Protein AF-A0AAD5E1U8-F1 (afdb_monomer)

Structure (mmCIF, N/CA/C/O backbone):
data_AF-A0AAD5E1U8-F1
#
_entry.id   AF-A0AAD5E1U8-F1
#
loop_
_atom_site.group_PDB
_atom_site.id
_atom_site.type_symbol
_atom_site.label_atom_id
_atom_site.label_alt_id
_atom_site.label_comp_id
_atom_site.label_asym_id
_atom_site.label_entity_id
_atom_site.label_seq_id
_atom_site.pdbx_PDB_ins_code
_atom_site.Cartn_x
_atom_site.Cartn_y
_atom_site.Cartn_z
_atom_site.occupancy
_atom_site.B_iso_or_equiv
_atom_site.auth_seq_id
_atom_site.auth_comp_id
_atom_site.auth_asym_id
_atom_site.auth_atom_id
_atom_site.pdbx_PDB_model_num
ATOM 1 N N . MET A 1 1 ? 8.262 4.604 11.698 1.00 60.16 1 MET A N 1
ATOM 2 C CA . MET A 1 1 ? 7.088 5.311 11.142 1.00 60.16 1 MET A CA 1
ATOM 3 C C . MET A 1 1 ? 5.877 4.621 11.722 1.00 60.16 1 MET A C 1
ATOM 5 O O . MET A 1 1 ? 5.842 3.401 11.657 1.00 60.16 1 MET A O 1
ATOM 9 N N . THR A 1 2 ? 4.955 5.357 12.333 1.00 81.69 2 THR A N 1
ATOM 10 C CA . THR A 1 2 ? 3.680 4.786 12.781 1.00 81.69 2 THR A CA 1
ATOM 11 C C . THR A 1 2 ? 2.820 4.482 11.562 1.00 81.69 2 THR A C 1
ATOM 13 O O . THR A 1 2 ? 2.785 5.291 10.636 1.00 81.69 2 THR A O 1
ATOM 16 N N . GLN A 1 3 ? 2.163 3.326 11.540 1.00 89.38 3 GLN A N 1
ATOM 17 C CA . GLN A 1 3 ? 1.270 2.933 10.447 1.00 89.38 3 GLN A CA 1
ATOM 18 C C . GLN A 1 3 ? -0.137 2.735 10.999 1.00 89.38 3 GLN A C 1
ATOM 20 O O . GLN A 1 3 ? -0.328 1.956 11.933 1.00 89.38 3 GLN A O 1
ATOM 25 N N . ASN A 1 4 ? -1.107 3.443 10.429 1.00 91.88 4 ASN A N 1
ATOM 26 C CA . ASN A 1 4 ? -2.513 3.297 10.775 1.00 91.88 4 ASN A CA 1
ATOM 27 C C . ASN A 1 4 ? -3.199 2.377 9.768 1.00 91.88 4 ASN A C 1
ATOM 29 O O . ASN A 1 4 ? -2.993 2.491 8.560 1.00 91.88 4 ASN A O 1
ATOM 33 N N . TYR A 1 5 ? -4.048 1.493 10.273 1.00 93.00 5 TYR A N 1
ATOM 34 C CA . TYR A 1 5 ? -4.871 0.608 9.467 1.00 93.00 5 TYR A CA 1
ATOM 35 C C . TYR A 1 5 ? -6.312 0.722 9.926 1.00 93.00 5 TYR A C 1
ATOM 37 O O . TYR A 1 5 ? -6.609 0.593 11.113 1.00 93.00 5 TYR A O 1
ATOM 45 N N . TYR A 1 6 ? -7.202 0.955 8.970 1.00 92.88 6 TYR A N 1
ATOM 46 C CA . TYR A 1 6 ? -8.628 1.109 9.206 1.00 92.88 6 TYR A CA 1
ATOM 47 C C . TYR A 1 6 ? -9.364 0.070 8.383 1.00 92.88 6 TYR A C 1
ATOM 49 O O . TYR A 1 6 ? -9.158 -0.034 7.173 1.00 92.88 6 TYR A O 1
ATOM 57 N N . TYR A 1 7 ? -10.236 -0.692 9.026 1.00 92.81 7 TYR A N 1
ATOM 58 C CA . TYR A 1 7 ? -11.058 -1.665 8.329 1.00 92.81 7 TYR A CA 1
ATOM 59 C C . TYR A 1 7 ? -12.426 -1.807 8.976 1.00 92.81 7 TYR A C 1
ATOM 61 O O . TYR A 1 7 ? -12.644 -1.536 10.156 1.00 92.81 7 TYR A O 1
ATOM 69 N N . LYS A 1 8 ? -13.375 -2.224 8.145 1.00 93.75 8 LYS A N 1
ATOM 70 C CA . LYS A 1 8 ? -14.761 -2.467 8.519 1.00 93.75 8 LYS A CA 1
ATOM 71 C C . LYS A 1 8 ? -14.965 -3.969 8.682 1.00 93.75 8 LYS A C 1
ATOM 73 O O . LYS A 1 8 ? -14.484 -4.750 7.862 1.00 93.75 8 LYS A O 1
ATOM 78 N N . HIS A 1 9 ? -15.704 -4.365 9.707 1.00 93.50 9 HIS A N 1
ATOM 79 C CA . HIS A 1 9 ? -16.141 -5.739 9.905 1.00 93.50 9 HIS A CA 1
ATOM 80 C C . HIS A 1 9 ? -17.663 -5.788 10.052 1.00 93.50 9 HIS A C 1
ATOM 82 O O . HIS A 1 9 ? -18.277 -4.908 10.662 1.00 93.50 9 HIS A O 1
ATOM 88 N N . GLU A 1 10 ? -18.283 -6.790 9.438 1.00 92.56 10 GLU A N 1
ATOM 89 C CA . GLU A 1 10 ? -19.731 -6.969 9.463 1.00 92.56 10 GLU A CA 1
ATOM 90 C C . GLU A 1 10 ? -20.106 -7.909 10.602 1.00 92.56 10 GLU A C 1
ATOM 92 O O . GLU A 1 10 ? -19.575 -9.010 10.706 1.00 92.56 10 GLU A O 1
ATOM 97 N N . VAL A 1 11 ? -21.022 -7.465 11.459 1.00 90.88 11 VAL A N 1
ATOM 98 C CA . VAL A 1 11 ? -21.525 -8.241 12.595 1.00 90.88 11 VAL A CA 1
ATOM 99 C C . VAL A 1 11 ? -23.038 -8.369 12.500 1.00 90.88 11 VAL A C 1
ATOM 101 O O . VAL A 1 11 ? -23.706 -7.598 11.805 1.00 90.88 11 VAL A O 1
ATOM 104 N N . GLN A 1 12 ? -23.610 -9.332 13.220 1.00 86.81 12 GLN A N 1
ATOM 105 C CA . GLN A 1 12 ? -25.063 -9.451 13.310 1.00 86.81 12 GLN A CA 1
ATOM 106 C C . GLN A 1 12 ? -25.647 -8.163 13.907 1.00 86.81 12 GLN A C 1
ATOM 108 O O . GLN A 1 12 ? -25.408 -7.843 15.068 1.00 86.81 12 GLN A O 1
ATOM 113 N N . GLY A 1 13 ? -26.399 -7.414 13.099 1.00 84.31 13 GLY A N 1
ATOM 114 C CA . GLY A 1 13 ? -27.025 -6.159 13.519 1.00 84.31 13 GLY A CA 1
ATOM 115 C C . GLY A 1 13 ? -26.276 -4.880 13.136 1.00 84.31 13 GLY A C 1
ATOM 116 O O . GLY A 1 13 ? -26.763 -3.805 13.477 1.00 84.31 13 GLY A O 1
ATOM 117 N N . GLY A 1 14 ? -25.156 -4.948 12.403 1.00 91.12 14 GLY A N 1
ATOM 118 C CA . GLY A 1 14 ? -24.532 -3.737 11.870 1.00 91.12 14 GLY A CA 1
ATOM 119 C C . GLY A 1 14 ? -23.081 -3.879 11.427 1.00 91.12 14 GLY A C 1
ATOM 120 O O . GLY A 1 14 ? -22.625 -4.921 10.953 1.00 91.12 14 GLY A O 1
ATOM 121 N N . HIS A 1 15 ? -22.355 -2.775 11.559 1.00 94.00 15 HIS A N 1
ATOM 122 C CA . HIS A 1 15 ? -20.959 -2.672 11.173 1.00 94.00 15 HIS A CA 1
ATOM 123 C C . HIS A 1 15 ? -20.131 -2.163 12.336 1.00 94.00 15 HIS A C 1
ATOM 125 O O . HIS A 1 15 ? -20.556 -1.282 13.080 1.00 94.00 15 HIS A O 1
ATOM 131 N N . VAL A 1 16 ? -18.932 -2.711 12.436 1.00 94.56 16 VAL A N 1
ATOM 132 C CA . VAL A 1 16 ? -17.934 -2.305 13.409 1.00 94.56 16 VAL A CA 1
ATOM 133 C C . VAL A 1 16 ? -16.729 -1.780 12.648 1.00 94.56 16 VAL A C 1
ATOM 135 O O . VAL A 1 16 ? -16.305 -2.358 11.644 1.00 94.56 16 VAL A O 1
ATOM 138 N N . TYR A 1 17 ? -16.193 -0.667 13.123 1.00 94.50 17 TYR A N 1
ATOM 139 C CA . TYR A 1 17 ? -15.004 -0.027 12.587 1.00 94.50 17 TYR A CA 1
ATOM 140 C C . TYR A 1 17 ? -13.839 -0.340 13.510 1.00 94.50 17 TYR A C 1
ATOM 142 O O . TYR A 1 17 ? -13.920 -0.099 14.714 1.00 94.50 17 TYR A O 1
ATOM 150 N N . ILE A 1 18 ? -12.776 -0.898 12.947 1.00 95.00 18 ILE A N 1
ATOM 151 C CA . ILE A 1 18 ? -11.572 -1.270 13.677 1.00 95.00 18 ILE A CA 1
ATOM 152 C C . ILE A 1 18 ? -10.431 -0.408 13.153 1.00 95.00 18 ILE A C 1
ATOM 154 O O . ILE A 1 18 ? -10.209 -0.298 11.945 1.00 95.00 18 ILE A O 1
ATOM 158 N N . HIS A 1 19 ? -9.722 0.211 14.083 1.00 94.69 19 HIS A N 1
ATOM 159 C CA . HIS A 1 19 ? -8.518 0.987 13.851 1.00 94.69 19 HIS A CA 1
ATOM 160 C C . HIS A 1 19 ? -7.367 0.315 14.588 1.00 94.69 19 HIS A C 1
ATOM 162 O O . HIS A 1 19 ? -7.428 0.112 15.798 1.00 94.69 19 HIS A O 1
ATOM 168 N N . CYS A 1 20 ? -6.325 -0.048 13.851 1.00 95.12 20 CYS A N 1
ATOM 169 C CA . CYS A 1 20 ? -5.093 -0.598 14.394 1.00 95.12 20 CYS A CA 1
ATOM 170 C C . CYS A 1 20 ? -3.939 0.351 14.072 1.00 95.12 20 CYS A C 1
ATOM 172 O O . CYS A 1 20 ? -3.626 0.591 12.905 1.00 95.12 20 CYS A O 1
ATOM 174 N N . LYS A 1 21 ? -3.295 0.883 15.108 1.00 94.19 21 LYS A N 1
ATOM 175 C CA . LYS A 1 21 ? -2.140 1.771 14.996 1.00 94.19 21 LYS A CA 1
ATOM 176 C C . LYS A 1 21 ? -0.882 1.032 15.420 1.00 94.19 21 LYS A C 1
ATOM 178 O O . LYS A 1 21 ? -0.695 0.730 16.595 1.00 94.19 21 LYS A O 1
ATOM 183 N N . TRP A 1 22 ? -0.001 0.763 14.468 1.00 93.81 22 TRP A N 1
ATOM 184 C CA . TRP A 1 22 ? 1.289 0.134 14.725 1.00 93.81 22 TRP A CA 1
ATOM 185 C C . TRP A 1 22 ? 2.302 1.164 15.205 1.00 93.81 22 TRP A C 1
ATOM 187 O O . TRP A 1 22 ? 2.536 2.184 14.546 1.00 93.81 22 TRP A O 1
ATOM 197 N N . LEU A 1 23 ? 2.902 0.879 16.358 1.00 94.06 23 LEU A N 1
ATOM 198 C CA . LEU A 1 23 ? 3.905 1.721 17.001 1.00 94.06 23 LEU A CA 1
ATOM 199 C C . LEU A 1 23 ? 5.311 1.141 16.846 1.00 94.06 23 LEU A C 1
ATOM 201 O O . LEU A 1 23 ? 6.250 1.896 16.600 1.00 94.06 23 LEU A O 1
ATOM 205 N N . ASN A 1 24 ? 5.451 -0.180 16.970 1.00 92.81 24 ASN A N 1
ATOM 206 C CA . ASN A 1 24 ? 6.730 -0.886 16.917 1.00 92.81 24 ASN A CA 1
ATOM 207 C C . ASN A 1 24 ? 6.610 -2.196 16.125 1.00 92.81 24 ASN A C 1
ATOM 209 O O . ASN A 1 24 ? 5.525 -2.758 16.008 1.00 92.81 24 ASN A O 1
ATOM 213 N N . ASP A 1 25 ? 7.735 -2.694 15.611 1.00 88.62 25 ASP A N 1
ATOM 214 C CA . ASP A 1 25 ? 7.797 -3.989 14.927 1.00 88.62 25 ASP A CA 1
ATOM 215 C C . ASP A 1 25 ? 7.860 -5.157 15.923 1.00 88.62 25 ASP A C 1
ATOM 217 O O . ASP A 1 25 ? 8.367 -5.035 17.041 1.00 88.62 25 ASP A O 1
ATOM 221 N N . VAL A 1 26 ? 7.403 -6.337 15.493 1.00 86.50 26 VAL A N 1
ATOM 222 C CA . VAL A 1 26 ? 7.474 -7.567 16.295 1.00 86.50 26 VAL A CA 1
ATOM 223 C C . VAL A 1 26 ? 8.910 -8.118 16.287 1.00 86.50 26 VAL A C 1
ATOM 225 O O . VAL A 1 26 ? 9.313 -8.853 15.379 1.00 86.50 26 VAL A O 1
ATOM 228 N N . SER A 1 27 ? 9.699 -7.807 17.318 1.00 87.12 27 SER A N 1
ATOM 229 C CA . SER A 1 27 ? 11.057 -8.347 17.518 1.00 87.12 27 SER A CA 1
ATOM 230 C C . SER A 1 27 ? 11.158 -9.219 18.767 1.00 87.12 27 SER A C 1
ATOM 232 O O . SER A 1 27 ? 10.929 -8.730 19.859 1.00 87.12 27 SER A O 1
ATOM 234 N N . LEU A 1 28 ? 11.568 -10.488 18.654 1.00 82.44 28 LEU A N 1
ATOM 235 C CA . LEU A 1 28 ? 11.660 -11.401 19.811 1.00 82.44 28 LEU A CA 1
ATOM 236 C C . LEU A 1 28 ? 12.626 -10.934 20.917 1.00 82.44 28 LEU A C 1
ATOM 238 O O . LEU A 1 28 ? 12.569 -11.456 22.024 1.00 82.44 28 LEU A O 1
ATOM 242 N N . GLU A 1 29 ? 13.505 -9.985 20.608 1.00 86.19 29 GLU A N 1
ATOM 243 C CA . GLU A 1 29 ? 14.461 -9.388 21.547 1.00 86.19 29 GLU A CA 1
ATOM 244 C C . GLU A 1 29 ? 13.884 -8.177 22.299 1.00 86.19 29 GLU A C 1
ATOM 246 O O . GLU A 1 29 ? 14.545 -7.623 23.171 1.00 86.19 29 GLU A O 1
ATOM 251 N N . ALA A 1 30 ? 12.673 -7.744 21.944 1.00 85.50 30 ALA A N 1
ATOM 252 C CA . ALA A 1 30 ? 11.987 -6.624 22.567 1.00 85.50 30 ALA A CA 1
ATOM 253 C C . ALA A 1 30 ? 11.579 -6.911 24.017 1.00 85.50 30 ALA A C 1
ATOM 255 O O . ALA A 1 30 ? 11.250 -8.043 24.385 1.00 85.50 30 ALA A O 1
ATOM 256 N N . ASP A 1 31 ? 11.495 -5.843 24.810 1.00 91.38 31 ASP A N 1
ATOM 257 C CA . ASP A 1 31 ? 10.955 -5.900 26.164 1.00 91.38 31 ASP A CA 1
ATOM 258 C C . ASP A 1 31 ? 9.491 -6.357 26.144 1.00 91.38 31 ASP A C 1
ATOM 260 O O . ASP A 1 31 ? 8.676 -5.888 25.346 1.00 91.38 31 ASP A O 1
ATOM 264 N N . SER A 1 32 ? 9.114 -7.232 27.080 1.00 92.12 32 SER A N 1
ATOM 265 C CA . SER A 1 32 ? 7.757 -7.792 27.150 1.00 92.12 32 SER A CA 1
ATOM 266 C C . SER A 1 32 ? 6.669 -6.727 27.344 1.00 92.12 32 SER A C 1
ATOM 268 O O . SER A 1 32 ? 5.523 -6.938 26.961 1.00 92.12 32 SER A O 1
ATOM 270 N N . THR A 1 33 ? 7.018 -5.583 27.937 1.00 94.50 33 THR A N 1
ATOM 271 C CA . THR A 1 33 ? 6.113 -4.448 28.174 1.00 94.50 33 THR A CA 1
ATOM 272 C C . THR A 1 33 ? 6.052 -3.468 27.004 1.00 94.50 33 THR A C 1
ATOM 274 O O . THR A 1 33 ? 5.304 -2.495 27.072 1.00 94.50 33 THR A O 1
ATOM 277 N N . GLN A 1 34 ? 6.841 -3.672 25.944 1.00 95.75 34 GLN A N 1
ATOM 278 C CA . GLN A 1 34 ? 6.814 -2.797 24.780 1.00 95.75 34 GLN A CA 1
ATOM 279 C C . GLN A 1 34 ? 5.452 -2.894 24.089 1.00 95.75 34 GLN A C 1
ATOM 281 O O . GLN A 1 34 ? 4.996 -3.984 23.742 1.00 95.75 34 GLN A O 1
ATOM 286 N N . ILE A 1 35 ? 4.809 -1.746 23.874 1.00 95.12 35 ILE A N 1
ATOM 287 C CA . ILE A 1 35 ? 3.551 -1.660 23.128 1.00 95.12 35 ILE A CA 1
ATOM 288 C C . ILE A 1 35 ? 3.874 -1.793 21.643 1.00 95.12 35 ILE A C 1
ATOM 290 O O . ILE A 1 35 ? 4.651 -1.007 21.098 1.00 95.12 35 ILE A O 1
ATOM 294 N N . ILE A 1 36 ? 3.285 -2.784 20.990 1.00 94.75 36 ILE A N 1
ATOM 295 C CA . ILE A 1 36 ? 3.510 -3.065 19.573 1.00 94.75 36 ILE A CA 1
ATOM 296 C C . ILE A 1 36 ? 2.485 -2.321 18.725 1.00 94.75 36 ILE A C 1
ATOM 298 O O . ILE A 1 36 ? 2.852 -1.598 17.794 1.00 94.75 36 ILE A O 1
ATOM 302 N N . CYS A 1 37 ? 1.210 -2.429 19.089 1.00 95.25 37 CYS A N 1
ATOM 303 C CA . CYS A 1 37 ? 0.138 -1.699 18.436 1.00 95.25 37 CYS A CA 1
ATOM 304 C C . CYS A 1 37 ? -0.979 -1.325 19.412 1.00 95.25 37 CYS A C 1
ATOM 306 O O . CYS A 1 37 ? -1.137 -1.915 20.479 1.00 95.25 37 CYS A O 1
ATOM 308 N N . GLU A 1 38 ? -1.756 -0.325 19.027 1.00 95.62 38 GLU A N 1
ATOM 309 C CA . GLU A 1 38 ? -2.975 0.087 19.709 1.00 95.62 38 GLU A CA 1
ATOM 310 C C . GLU A 1 38 ? -4.164 -0.318 18.844 1.00 95.62 38 GLU A C 1
ATOM 312 O O . GLU A 1 38 ? -4.144 -0.116 17.626 1.00 95.62 38 GLU A O 1
ATOM 317 N N . ILE A 1 39 ? -5.189 -0.908 19.455 1.00 95.62 39 ILE A N 1
ATOM 318 C CA . ILE A 1 39 ? -6.396 -1.333 18.748 1.00 95.62 39 ILE A CA 1
ATOM 319 C C . ILE A 1 39 ? -7.581 -0.599 19.351 1.00 95.62 39 ILE A C 1
ATOM 321 O O . ILE A 1 39 ? -7.847 -0.690 20.548 1.00 95.62 39 ILE A O 1
ATOM 325 N N . SER A 1 40 ? -8.303 0.103 18.489 1.00 94.88 40 SER A N 1
ATOM 326 C CA . SER A 1 40 ? -9.545 0.788 18.804 1.00 94.88 40 SER A CA 1
ATOM 327 C C . SER A 1 40 ? -10.663 0.205 17.954 1.00 94.88 40 SER A C 1
ATOM 329 O O . SER A 1 40 ? -10.497 -0.048 16.762 1.00 94.88 40 SER A O 1
ATOM 331 N N . LEU A 1 41 ? -11.819 -0.004 18.561 1.00 95.12 41 LEU A N 1
ATOM 332 C CA . LEU A 1 41 ? -12.996 -0.577 17.930 1.00 95.12 41 LEU A CA 1
ATOM 333 C C . LEU A 1 41 ? -14.194 0.314 18.235 1.00 95.12 41 LEU A C 1
ATOM 335 O O . LEU A 1 41 ? -14.359 0.748 19.372 1.00 95.12 41 LEU A O 1
ATOM 339 N N . SER A 1 42 ? -15.048 0.569 17.247 1.00 93.94 42 SER A N 1
ATOM 340 C CA . SER A 1 42 ? -16.309 1.277 17.461 1.00 93.94 42 SER A CA 1
ATOM 341 C C . SER A 1 42 ? -17.462 0.662 16.687 1.00 93.94 42 SER A C 1
ATOM 343 O O . SER A 1 42 ? -17.344 0.353 15.504 1.00 93.94 42 SER A O 1
ATOM 345 N N . ASP A 1 43 ? -18.608 0.553 17.351 1.00 91.94 43 ASP A N 1
ATOM 346 C CA . ASP A 1 43 ? -19.891 0.170 16.758 1.00 91.94 43 ASP A CA 1
ATOM 347 C C . ASP A 1 43 ? -20.761 1.394 16.412 1.00 91.94 43 ASP A C 1
ATOM 349 O O . ASP A 1 43 ? -21.973 1.266 16.264 1.00 91.94 43 ASP A O 1
ATOM 353 N N . THR A 1 44 ? -20.157 2.589 16.313 1.00 88.44 44 THR A N 1
ATOM 354 C CA . THR A 1 44 ? -20.793 3.924 16.205 1.00 88.44 44 THR A CA 1
ATOM 355 C C . THR A 1 44 ? -21.405 4.481 17.483 1.00 88.44 44 THR A C 1
ATOM 357 O O . THR A 1 44 ? -21.523 5.701 17.604 1.00 88.44 44 THR A O 1
ATOM 360 N N . THR A 1 45 ? -21.733 3.636 18.459 1.00 89.62 45 THR A N 1
ATOM 361 C CA . THR A 1 45 ? -22.379 4.061 19.709 1.00 89.62 45 THR A CA 1
ATOM 362 C C . THR A 1 45 ? -21.409 4.129 20.879 1.00 89.62 45 THR A C 1
ATOM 364 O O . THR A 1 45 ? -21.544 4.992 21.744 1.00 89.62 45 THR A O 1
ATOM 367 N N . ALA A 1 46 ? -20.416 3.246 20.888 1.00 91.69 46 ALA A N 1
ATOM 368 C CA . ALA A 1 46 ? -19.387 3.153 21.903 1.00 91.69 46 ALA A CA 1
ATOM 369 C C . ALA A 1 46 ? -18.019 2.902 21.260 1.00 91.69 46 ALA A C 1
ATOM 371 O O . ALA A 1 46 ? -17.903 2.564 20.076 1.00 91.69 46 ALA A O 1
ATOM 372 N N . PHE A 1 47 ? -16.979 3.069 22.070 1.00 94.00 47 PHE A N 1
ATOM 373 C CA . PHE A 1 47 ? -15.617 2.698 21.721 1.00 94.00 47 PHE A CA 1
ATOM 374 C C . PHE A 1 47 ? -15.069 1.684 22.703 1.00 94.00 47 PHE A C 1
ATOM 376 O O . PHE A 1 47 ? -15.334 1.750 23.905 1.00 94.00 47 PHE A O 1
ATOM 383 N N . TRP A 1 48 ? -14.239 0.798 22.180 1.00 95.50 48 TRP A N 1
ATOM 384 C CA . TRP A 1 48 ? -13.389 -0.089 22.942 1.00 95.50 48 TRP A CA 1
ATOM 385 C C . TRP A 1 48 ? -11.950 0.132 22.516 1.00 95.50 48 TRP A C 1
ATOM 387 O O . TRP A 1 48 ? -11.680 0.359 21.338 1.00 95.50 48 TRP A O 1
ATOM 397 N N . HIS A 1 49 ? -11.032 0.081 23.469 1.00 95.19 49 HIS A N 1
AT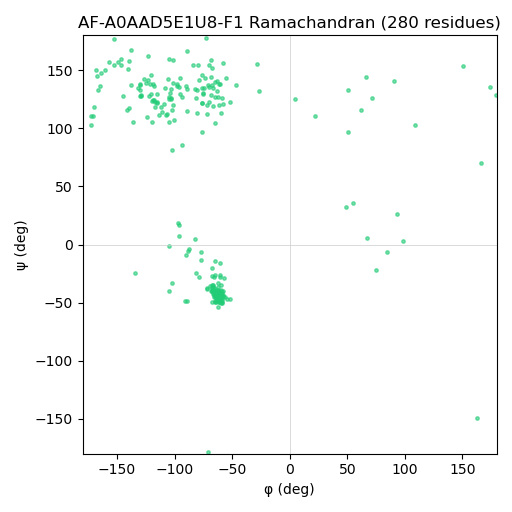OM 398 C CA . HIS A 1 49 ? -9.623 0.326 23.213 1.00 95.19 49 HIS A CA 1
ATOM 399 C C . HIS A 1 49 ? -8.752 -0.639 24.008 1.00 95.19 49 HIS A C 1
ATOM 401 O O . HIS A 1 49 ? -9.134 -1.105 25.083 1.00 95.19 49 HIS A O 1
ATOM 407 N N . THR A 1 50 ? -7.582 -0.945 23.463 1.00 96.12 50 THR A N 1
ATOM 408 C CA . THR A 1 50 ? -6.543 -1.710 24.143 1.00 96.12 50 THR A CA 1
ATOM 409 C C . THR A 1 50 ? -5.177 -1.425 23.534 1.00 96.12 50 THR A C 1
ATOM 411 O O . THR A 1 50 ? -5.056 -1.039 22.366 1.00 96.12 50 THR A O 1
ATOM 414 N N . GLN A 1 51 ? -4.140 -1.666 24.326 1.00 96.62 51 GLN A N 1
ATOM 415 C CA . GLN A 1 51 ? -2.756 -1.638 23.882 1.00 96.62 51 GLN A CA 1
ATOM 416 C C . GLN A 1 51 ? -2.235 -3.069 23.868 1.00 96.62 51 GLN A C 1
ATOM 418 O O . GLN A 1 51 ? -2.238 -3.748 24.891 1.00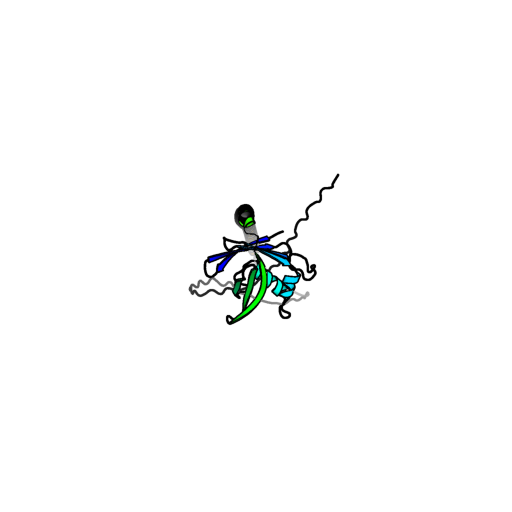 96.62 51 GLN A O 1
ATOM 423 N N . VAL A 1 52 ? -1.789 -3.526 22.702 1.00 94.94 52 VAL A N 1
ATOM 424 C CA . VAL A 1 52 ? -1.231 -4.865 22.532 1.00 94.94 52 VAL A CA 1
ATOM 425 C C . VAL A 1 52 ? 0.262 -4.796 22.802 1.00 94.94 52 VAL A C 1
ATOM 427 O O . VAL A 1 52 ? 1.021 -4.148 22.072 1.00 94.94 52 VAL A O 1
ATOM 430 N N . THR A 1 53 ? 0.690 -5.466 23.866 1.00 95.56 53 THR A N 1
ATOM 431 C CA . THR A 1 53 ? 2.099 -5.530 24.249 1.00 95.56 53 THR A CA 1
ATOM 432 C C . THR A 1 53 ? 2.809 -6.698 23.581 1.00 95.56 53 THR A C 1
ATOM 434 O O . THR A 1 53 ? 2.191 -7.629 23.056 1.00 95.56 53 THR A O 1
ATOM 437 N N . MET A 1 54 ? 4.138 -6.690 23.639 1.00 93.75 54 MET A N 1
ATOM 438 C CA . MET A 1 54 ? 4.923 -7.816 23.161 1.00 93.75 54 MET A CA 1
ATOM 439 C C . MET A 1 54 ? 4.635 -9.100 23.949 1.00 93.75 54 MET A C 1
ATOM 441 O O . MET A 1 54 ? 4.633 -10.185 23.373 1.00 93.75 54 MET A O 1
ATOM 445 N N . ALA A 1 55 ? 4.329 -8.997 25.247 1.00 93.06 55 ALA A N 1
ATOM 446 C CA . ALA A 1 55 ? 3.881 -10.135 26.043 1.00 93.06 55 ALA A CA 1
ATOM 447 C C . ALA A 1 55 ? 2.590 -10.755 25.487 1.00 93.06 55 ALA A C 1
ATOM 449 O O . ALA A 1 55 ? 2.489 -11.980 25.423 1.00 93.06 55 ALA A O 1
ATOM 450 N N . ASP A 1 56 ? 1.630 -9.931 25.060 1.00 92.06 56 ASP A N 1
ATOM 451 C CA . ASP A 1 56 ? 0.375 -10.410 24.470 1.00 92.06 56 ASP A CA 1
ATOM 452 C C . ASP A 1 56 ? 0.630 -11.112 23.144 1.00 92.06 56 ASP A C 1
ATOM 454 O O . ASP A 1 56 ? 0.169 -12.232 22.939 1.00 92.06 56 ASP A O 1
ATOM 458 N N . ILE A 1 57 ? 1.467 -10.514 22.293 1.00 90.31 57 ILE A N 1
ATOM 459 C CA . ILE A 1 57 ? 1.877 -11.136 21.037 1.00 90.31 57 ILE A CA 1
ATOM 460 C C . ILE A 1 57 ? 2.555 -12.479 21.303 1.00 90.31 57 ILE A C 1
ATOM 462 O O . ILE A 1 57 ? 2.134 -13.483 20.746 1.00 90.31 57 ILE A O 1
ATOM 466 N N . LEU A 1 58 ? 3.532 -12.559 22.207 1.00 89.69 58 LEU A N 1
ATOM 467 C CA . LEU A 1 58 ? 4.224 -13.814 22.520 1.00 89.69 58 LEU A CA 1
ATOM 468 C C . LEU A 1 58 ? 3.298 -14.913 23.067 1.00 89.69 58 LEU A C 1
ATOM 470 O O . LEU A 1 58 ? 3.580 -16.089 22.833 1.00 89.69 58 LEU A O 1
ATOM 474 N N . ARG A 1 59 ? 2.185 -14.572 23.733 1.00 88.50 59 ARG A N 1
ATOM 475 C CA . ARG A 1 59 ? 1.172 -15.558 24.167 1.00 88.50 59 ARG A CA 1
ATOM 476 C C . ARG A 1 59 ? 0.469 -16.234 22.992 1.00 88.50 59 ARG A C 1
ATOM 478 O O . ARG A 1 59 ? 0.070 -17.386 23.114 1.00 88.50 59 ARG A O 1
ATOM 485 N N . PHE A 1 60 ? 0.368 -15.557 21.852 1.00 85.06 60 PHE A N 1
ATOM 486 C CA . PHE A 1 60 ? -0.210 -16.100 20.618 1.00 85.06 60 PHE A CA 1
ATOM 487 C C . PHE A 1 60 ? 0.733 -17.051 19.878 1.00 85.06 60 PHE A C 1
ATOM 489 O O . PHE A 1 60 ? 0.376 -17.632 18.851 1.00 85.06 60 PHE A O 1
ATOM 496 N N . ARG A 1 61 ? 1.980 -17.185 20.336 1.00 83.94 61 ARG A N 1
ATOM 497 C CA . ARG A 1 61 ? 2.978 -17.983 19.637 1.00 83.94 61 ARG A CA 1
ATOM 498 C C . ARG A 1 61 ? 2.683 -19.473 19.778 1.00 83.94 61 ARG A C 1
ATOM 500 O O . ARG A 1 61 ? 2.879 -20.067 20.835 1.00 83.94 61 ARG A O 1
ATOM 507 N N . SER A 1 62 ? 2.326 -20.099 18.662 1.00 78.50 62 SER A N 1
ATOM 508 C CA . SER A 1 62 ? 2.353 -21.555 18.541 1.00 78.50 62 SER A CA 1
ATOM 509 C C . SER A 1 62 ? 3.796 -22.050 18.406 1.00 78.50 62 SER A C 1
ATOM 511 O O . SER A 1 62 ? 4.578 -21.516 17.619 1.00 78.50 62 SER A O 1
ATOM 513 N N . LEU A 1 63 ? 4.153 -23.100 19.154 1.00 73.44 63 LEU A N 1
ATOM 514 C CA . LEU A 1 63 ? 5.496 -23.700 19.146 1.00 73.44 63 LEU A CA 1
ATOM 515 C C . LEU A 1 63 ? 5.874 -24.345 17.802 1.00 73.44 63 LEU A C 1
ATOM 517 O O . LEU A 1 63 ? 7.037 -24.682 17.599 1.00 73.44 63 LEU A O 1
ATOM 521 N N . HIS A 1 64 ? 4.909 -24.562 16.906 1.00 82.75 64 HIS A N 1
ATOM 522 C CA . HIS A 1 64 ? 5.104 -25.312 15.658 1.00 82.75 64 HIS A CA 1
ATOM 523 C C . HIS A 1 64 ? 5.165 -24.427 14.409 1.00 82.75 64 HIS A C 1
ATOM 525 O O . HIS A 1 64 ? 5.353 -24.943 13.310 1.00 82.75 64 HIS A O 1
ATOM 531 N N . ILE A 1 65 ? 5.012 -23.108 14.562 1.00 84.06 65 ILE A N 1
ATOM 532 C CA . ILE A 1 65 ? 5.074 -22.154 13.454 1.00 84.06 65 ILE A CA 1
ATOM 533 C C . ILE A 1 65 ? 6.433 -21.457 13.491 1.00 84.06 65 ILE A C 1
ATOM 535 O O . ILE A 1 65 ? 6.897 -21.024 14.549 1.00 84.06 65 ILE A O 1
ATOM 539 N N . ASP A 1 66 ? 7.065 -21.358 12.323 1.00 89.62 66 ASP A N 1
ATOM 540 C CA . ASP A 1 66 ? 8.281 -20.571 12.156 1.00 89.62 66 ASP A CA 1
ATOM 541 C C . ASP A 1 66 ? 8.067 -19.116 12.608 1.00 89.62 66 ASP A C 1
ATOM 543 O O . ASP A 1 66 ? 6.993 -18.540 12.426 1.00 89.62 66 ASP A O 1
ATOM 547 N N . VAL A 1 67 ? 9.095 -18.520 13.211 1.00 87.81 67 VAL A N 1
ATOM 548 C CA . VAL A 1 67 ? 8.995 -17.194 13.832 1.00 87.81 67 VAL A CA 1
ATOM 549 C C . VAL A 1 67 ? 8.625 -16.132 12.805 1.00 87.81 67 VAL A C 1
ATOM 551 O O . VAL A 1 67 ? 7.752 -15.308 13.075 1.00 87.81 67 VAL A O 1
ATOM 554 N N . ASP A 1 68 ? 9.264 -16.141 11.637 1.00 90.00 68 ASP A N 1
ATOM 555 C CA . ASP A 1 68 ? 9.038 -15.110 10.628 1.00 90.00 68 ASP A CA 1
ATOM 556 C C . ASP A 1 68 ? 7.662 -15.274 9.985 1.00 90.00 68 ASP A C 1
ATOM 558 O O . ASP A 1 68 ? 6.942 -14.292 9.782 1.00 90.00 68 ASP A O 1
ATOM 562 N N . LEU A 1 69 ? 7.247 -16.522 9.749 1.00 90.25 69 LEU A N 1
ATOM 563 C CA . LEU A 1 69 ? 5.900 -16.834 9.280 1.00 90.25 69 LEU A CA 1
ATOM 564 C C . LEU A 1 69 ? 4.827 -16.358 10.266 1.00 90.25 69 LEU A C 1
ATOM 566 O O . LEU A 1 69 ? 3.842 -15.741 9.866 1.00 90.25 69 LEU A O 1
ATOM 570 N N . TRP A 1 70 ? 5.025 -16.625 11.553 1.00 89.56 70 TRP A N 1
ATOM 571 C CA . TRP A 1 70 ? 4.105 -16.229 12.609 1.00 89.56 70 TRP A CA 1
ATOM 572 C C . TRP A 1 70 ? 4.012 -14.705 12.761 1.00 89.56 70 TRP A C 1
ATOM 574 O O . TRP A 1 70 ? 2.909 -14.174 12.876 1.00 89.56 70 TRP A O 1
ATOM 584 N N . LYS A 1 71 ? 5.140 -13.985 12.682 1.00 90.00 71 LYS A N 1
ATOM 585 C CA . LYS A 1 71 ? 5.149 -12.512 12.689 1.00 90.00 71 LYS A CA 1
ATOM 586 C C . LYS A 1 71 ? 4.323 -11.946 11.539 1.00 90.00 71 LYS A C 1
ATOM 588 O O . LYS A 1 71 ? 3.478 -11.083 11.760 1.00 90.00 71 LYS A O 1
ATOM 593 N N . GLN A 1 72 ? 4.539 -12.461 10.327 1.00 91.75 72 GLN A N 1
ATOM 594 C CA . GLN A 1 72 ? 3.780 -12.053 9.144 1.00 91.75 72 GLN A CA 1
ATOM 595 C C . GLN A 1 72 ? 2.285 -12.368 9.290 1.00 91.75 72 GLN A C 1
ATOM 597 O O . GLN A 1 72 ? 1.453 -11.549 8.908 1.00 91.75 72 GLN A O 1
ATOM 602 N N . LEU A 1 73 ? 1.946 -13.526 9.867 1.00 91.62 73 LEU A N 1
ATOM 603 C CA . LEU A 1 73 ? 0.565 -13.940 10.108 1.00 91.62 73 LEU A CA 1
ATOM 604 C C . LEU A 1 73 ? -0.142 -13.014 11.107 1.00 91.62 73 LEU A C 1
ATOM 606 O O . LEU A 1 73 ? -1.240 -12.541 10.820 1.00 91.62 73 LEU A O 1
ATOM 610 N N . ILE A 1 74 ? 0.488 -12.716 12.249 1.00 91.19 74 ILE A N 1
ATOM 611 C CA . ILE A 1 74 ? -0.054 -11.771 13.238 1.00 91.19 74 ILE A CA 1
ATOM 612 C C . ILE A 1 74 ? -0.209 -10.388 12.619 1.00 91.19 74 ILE A C 1
ATOM 614 O O . ILE A 1 74 ? -1.253 -9.758 12.782 1.00 91.19 74 ILE A O 1
ATOM 618 N N . GLN A 1 75 ? 0.801 -9.922 11.886 1.00 91.88 75 GLN A N 1
ATOM 619 C CA . GLN A 1 75 ? 0.738 -8.624 11.234 1.00 91.88 75 GLN A CA 1
ATOM 620 C C . GLN A 1 75 ? -0.436 -8.558 10.251 1.00 91.88 75 GLN A C 1
ATOM 622 O O . GLN A 1 75 ? -1.241 -7.636 10.336 1.00 91.88 75 GLN A O 1
ATOM 627 N N . ALA A 1 76 ? -0.589 -9.561 9.381 1.00 92.75 76 ALA A N 1
ATOM 628 C CA . ALA A 1 76 ? -1.702 -9.642 8.438 1.00 92.75 76 ALA A CA 1
ATOM 629 C C . ALA A 1 76 ? -3.069 -9.668 9.145 1.00 92.75 76 ALA A C 1
ATOM 631 O O . ALA A 1 76 ? -3.993 -8.965 8.729 1.00 92.75 76 ALA A O 1
ATOM 632 N N . ALA A 1 77 ? -3.188 -10.435 10.231 1.00 91.75 77 ALA A N 1
ATOM 633 C CA . ALA A 1 77 ? -4.411 -10.536 11.016 1.00 91.75 77 ALA A CA 1
ATOM 634 C C . ALA A 1 77 ? -4.810 -9.182 11.633 1.00 91.75 77 ALA A C 1
ATOM 636 O O . ALA A 1 77 ? -5.921 -8.698 11.399 1.00 91.75 77 ALA A O 1
ATOM 637 N N . LEU A 1 78 ? -3.889 -8.538 12.358 1.00 90.62 78 LEU A N 1
ATOM 638 C CA . LEU A 1 78 ? -4.130 -7.276 13.069 1.00 90.62 78 LEU A CA 1
ATOM 639 C C . LEU A 1 78 ? -4.382 -6.091 12.123 1.00 90.62 78 LEU A C 1
ATOM 641 O O . LEU A 1 78 ? -5.215 -5.235 12.423 1.00 90.62 78 LEU A O 1
ATOM 645 N N . VAL A 1 79 ? -3.709 -6.067 10.967 1.00 91.12 79 VAL A N 1
ATOM 646 C CA . VAL A 1 79 ? -3.898 -5.062 9.904 1.00 91.12 79 VAL A CA 1
ATOM 647 C C . VAL A 1 79 ? -5.272 -5.165 9.234 1.00 91.12 79 VAL A C 1
ATOM 649 O O . VAL A 1 79 ? -5.751 -4.192 8.655 1.00 91.12 79 VAL A O 1
ATOM 652 N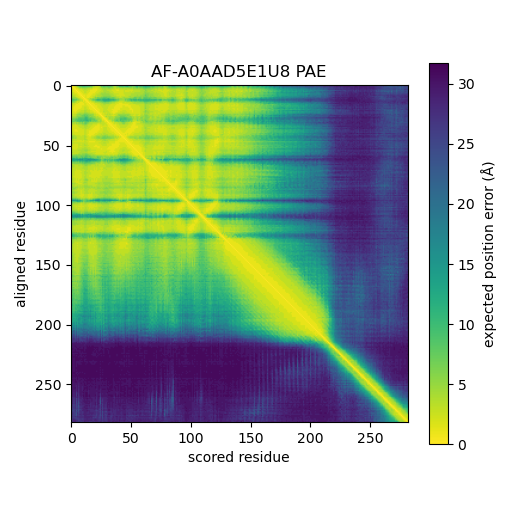 N . GLY A 1 80 ? -5.941 -6.313 9.345 1.00 90.81 80 GLY A N 1
ATOM 653 C CA . GLY A 1 80 ? -7.265 -6.502 8.767 1.00 90.81 80 GLY A CA 1
ATOM 654 C C . GLY A 1 80 ? -7.252 -7.107 7.362 1.00 90.81 80 GLY A C 1
ATOM 655 O O . GLY A 1 80 ? -8.233 -6.953 6.628 1.00 90.81 80 GLY A O 1
ATOM 656 N N . ASN A 1 81 ? -6.220 -7.875 7.001 1.00 93.12 81 ASN A N 1
ATOM 657 C CA . ASN A 1 81 ? -6.244 -8.667 5.769 1.00 93.12 81 ASN A CA 1
ATOM 658 C C . ASN A 1 81 ? -7.288 -9.785 5.865 1.00 93.12 81 ASN A C 1
ATOM 660 O O . ASN A 1 81 ? -7.406 -10.443 6.899 1.00 93.12 81 ASN A O 1
ATOM 664 N N . SER A 1 82 ? -8.052 -9.993 4.792 1.00 91.88 82 SER A N 1
ATOM 665 C CA . SER A 1 82 ? -9.043 -11.076 4.687 1.00 91.88 82 SER A CA 1
ATOM 666 C C . SER A 1 82 ? -8.421 -12.441 4.401 1.00 91.88 82 SER A C 1
ATOM 668 O O . SER A 1 82 ? -9.097 -13.457 4.506 1.00 91.88 82 SER A O 1
ATOM 670 N N . GLU A 1 83 ? -7.147 -12.471 4.014 1.00 92.56 83 GLU A N 1
ATOM 671 C CA . GLU A 1 83 ? -6.418 -13.687 3.678 1.00 92.56 83 GLU A CA 1
ATOM 672 C C . GLU A 1 83 ? -4.927 -13.555 4.002 1.00 92.56 83 GLU A C 1
ATOM 674 O O . GLU A 1 83 ? -4.368 -12.454 4.052 1.00 92.56 83 GLU A O 1
ATOM 679 N N . PHE A 1 84 ? -4.272 -14.695 4.195 1.00 91.75 84 PHE A N 1
ATOM 680 C CA . PHE A 1 84 ? -2.826 -14.799 4.311 1.00 91.75 84 PHE A CA 1
ATOM 681 C C . PHE A 1 84 ? -2.338 -16.041 3.572 1.00 91.75 84 PHE A C 1
ATOM 683 O O . PHE A 1 84 ? -2.692 -17.163 3.919 1.00 91.75 84 PHE A O 1
ATOM 690 N N . ARG A 1 85 ? -1.511 -15.836 2.538 1.00 90.44 85 ARG A N 1
ATOM 691 C CA . ARG A 1 85 ? -0.993 -16.906 1.660 1.00 90.44 85 ARG A CA 1
ATOM 692 C C . ARG A 1 85 ? -2.094 -17.776 1.028 1.00 90.44 85 ARG A C 1
ATOM 694 O O . AR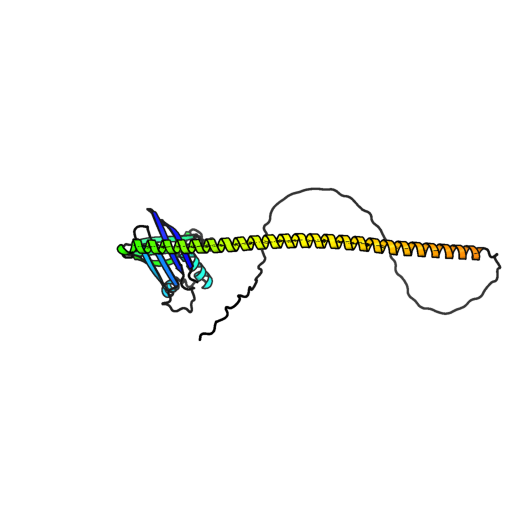G A 1 85 ? -1.894 -18.968 0.833 1.00 90.44 85 ARG A O 1
ATOM 701 N N . GLY A 1 86 ? -3.228 -17.163 0.689 1.00 88.56 86 GLY A N 1
ATOM 702 C CA . GLY A 1 86 ? -4.381 -17.835 0.079 1.00 88.56 86 GLY A CA 1
ATOM 703 C C . GLY A 1 86 ? -5.331 -18.505 1.075 1.00 88.56 86 GLY A C 1
ATOM 704 O O . GLY A 1 86 ? -6.401 -18.945 0.667 1.00 88.56 86 GLY A O 1
ATOM 705 N N . GLU A 1 87 ? -4.984 -18.544 2.365 1.00 89.00 87 GLU A N 1
ATOM 706 C CA . GLU A 1 87 ? -5.877 -19.038 3.414 1.00 89.00 87 GLU A CA 1
ATOM 707 C C . GLU A 1 87 ? -6.729 -17.892 3.976 1.00 89.00 87 GLU A C 1
ATOM 709 O O . GLU A 1 87 ? -6.198 -16.802 4.229 1.00 89.00 87 GLU A O 1
ATOM 714 N N . PRO A 1 88 ? -8.036 -18.102 4.199 1.00 91.25 88 PRO A N 1
ATOM 715 C CA . PRO A 1 88 ? -8.920 -17.065 4.710 1.00 91.25 88 PRO A CA 1
ATOM 716 C C . PRO A 1 88 ? -8.602 -16.739 6.174 1.00 91.25 88 PRO A C 1
ATOM 718 O O . PRO A 1 88 ? -8.452 -17.625 7.018 1.00 91.25 88 PRO A O 1
ATOM 721 N N . LEU A 1 89 ? -8.559 -15.441 6.471 1.00 92.31 89 LEU A N 1
ATOM 722 C CA . LEU A 1 89 ? -8.454 -14.889 7.815 1.00 92.31 89 LEU A CA 1
ATOM 723 C C . LEU A 1 89 ? -9.800 -14.299 8.223 1.00 92.31 89 LEU A C 1
ATOM 725 O O . LEU A 1 89 ? -10.243 -13.282 7.686 1.00 92.31 89 LEU A O 1
ATOM 729 N N . ASP A 1 90 ? -10.429 -14.935 9.200 1.00 91.62 90 ASP A N 1
ATOM 730 C CA . ASP A 1 90 ? -11.691 -14.508 9.781 1.00 91.62 90 ASP A CA 1
ATOM 731 C C . ASP A 1 90 ? -11.470 -13.799 11.123 1.00 91.62 90 ASP A C 1
ATOM 733 O O . ASP A 1 90 ? -10.433 -13.942 11.783 1.00 91.62 90 ASP A O 1
ATOM 737 N N . ARG A 1 91 ? -12.457 -13.003 11.528 1.00 92.12 91 ARG A N 1
ATOM 738 C CA . ARG A 1 91 ? -12.450 -12.245 12.779 1.00 92.12 91 ARG A CA 1
ATOM 739 C C . ARG A 1 91 ? -13.752 -12.501 13.497 1.00 92.12 91 ARG A C 1
ATOM 741 O O . ARG A 1 91 ? -14.817 -12.409 12.900 1.00 92.12 91 ARG A O 1
ATOM 748 N N . ARG A 1 92 ? -13.671 -12.796 14.786 1.00 93.50 92 ARG A N 1
ATOM 749 C CA . ARG A 1 92 ? -14.850 -12.980 15.627 1.00 93.50 92 ARG A CA 1
ATOM 750 C C . ARG A 1 92 ? -14.829 -11.934 16.716 1.00 93.50 92 ARG A C 1
ATOM 752 O O . ARG A 1 92 ? -13.846 -11.817 17.448 1.00 93.50 92 ARG A O 1
ATOM 759 N N . LEU A 1 93 ? -15.918 -11.183 16.784 1.00 93.69 93 LEU A N 1
ATOM 760 C CA . LEU A 1 93 ? -16.162 -10.192 17.817 1.00 93.69 93 LEU A CA 1
ATOM 761 C C . LEU A 1 93 ? -17.189 -10.744 18.794 1.00 93.69 93 LEU A C 1
ATOM 763 O O . LEU A 1 93 ? -18.291 -11.113 18.388 1.00 93.69 93 LEU A O 1
ATOM 767 N N . ASP A 1 94 ? -16.826 -10.761 20.069 1.00 93.88 94 ASP A N 1
ATOM 768 C CA . ASP A 1 94 ? -17.741 -11.054 21.164 1.00 93.88 94 ASP A CA 1
ATOM 769 C C . ASP A 1 94 ? -17.888 -9.817 22.058 1.00 93.88 94 ASP A C 1
ATOM 771 O O . ASP A 1 94 ? -16.911 -9.278 22.583 1.00 93.88 94 ASP A O 1
ATOM 775 N N . PHE A 1 95 ? -19.120 -9.336 22.207 1.00 90.62 95 PHE A N 1
ATOM 776 C CA . PHE A 1 95 ? -19.445 -8.129 22.962 1.00 90.62 95 PHE A CA 1
ATOM 777 C C . PHE A 1 95 ? -20.012 -8.500 24.336 1.00 90.62 95 PHE A C 1
ATOM 779 O O . PHE A 1 95 ? -21.222 -8.454 24.566 1.00 90.62 95 PHE A O 1
ATOM 786 N N . SER A 1 96 ? -19.127 -8.812 25.280 1.00 86.94 96 SER A N 1
ATOM 787 C CA . SER A 1 96 ? -19.484 -9.068 26.678 1.00 86.94 96 SER A CA 1
ATOM 788 C C . SER A 1 96 ? -19.355 -7.792 27.515 1.00 86.94 96 SER A C 1
ATOM 790 O O . SER A 1 96 ? -18.313 -7.535 28.108 1.00 86.94 96 SER A O 1
ATOM 792 N N . LYS A 1 97 ? -20.396 -6.944 27.565 1.00 77.38 97 LYS A N 1
ATOM 793 C CA . LYS A 1 97 ? -20.349 -5.651 28.291 1.00 77.38 97 LYS A CA 1
ATOM 794 C C . LYS A 1 97 ? -19.859 -5.848 29.743 1.00 77.38 97 LYS A C 1
ATOM 796 O O . LYS A 1 97 ? -20.521 -6.574 30.484 1.00 77.38 97 LYS A O 1
ATOM 801 N N . PRO A 1 98 ? -18.771 -5.174 30.185 1.00 86.38 98 PRO A N 1
ATOM 802 C CA . PRO A 1 98 ? -18.140 -3.968 29.616 1.00 86.38 98 PRO A CA 1
ATOM 803 C C . PRO A 1 98 ? -16.939 -4.198 28.673 1.00 86.38 98 PRO A C 1
ATOM 805 O O . PRO A 1 98 ? -16.288 -3.235 28.280 1.00 86.38 98 PRO A O 1
ATOM 808 N N . GLN A 1 99 ? -16.628 -5.433 28.311 1.00 92.88 99 GLN A N 1
ATOM 809 C CA . GLN A 1 99 ? -15.500 -5.807 27.461 1.00 92.88 99 GLN A CA 1
ATOM 810 C C . GLN A 1 99 ? -15.953 -6.171 26.039 1.00 92.88 99 GLN A C 1
ATOM 812 O O . GLN A 1 99 ? -17.122 -6.459 25.773 1.00 92.88 99 GLN A O 1
ATOM 817 N N . CYS A 1 100 ? -15.018 -6.122 25.100 1.00 93.81 100 CYS A N 1
ATOM 818 C CA . CYS A 1 100 ? -15.183 -6.691 23.769 1.00 93.81 100 CYS A CA 1
ATOM 819 C C . CYS A 1 100 ? -13.962 -7.551 23.476 1.00 93.81 100 CYS A C 1
ATOM 821 O O . CYS A 1 100 ? -12.842 -7.076 23.620 1.00 93.81 100 CYS A O 1
ATOM 823 N N . THR A 1 101 ? -14.157 -8.798 23.075 1.00 94.88 101 THR A N 1
ATOM 824 C CA . THR A 1 101 ? -13.059 -9.674 22.676 1.00 94.88 101 THR A CA 1
ATOM 825 C C . THR A 1 101 ? -13.034 -9.774 21.162 1.00 94.88 101 THR A C 1
ATOM 827 O O . THR A 1 101 ? -14.039 -10.116 20.538 1.00 94.88 101 THR A O 1
ATOM 830 N N . ILE A 1 102 ? -11.876 -9.488 20.574 1.00 94.69 102 ILE A N 1
ATOM 831 C CA . ILE A 1 102 ? -11.587 -9.752 19.168 1.00 94.69 102 ILE A CA 1
ATOM 832 C C . ILE A 1 102 ? -10.672 -10.968 19.080 1.00 94.69 102 ILE A C 1
ATOM 834 O O . ILE A 1 102 ? -9.618 -11.019 19.711 1.00 94.69 102 ILE A O 1
ATOM 838 N N . SER A 1 103 ? -11.077 -11.955 18.290 1.00 93.75 103 SER A N 1
ATOM 839 C CA . SER A 1 103 ? -10.242 -13.108 17.963 1.00 93.75 103 SER A CA 1
ATOM 840 C C . SER A 1 103 ? -10.049 -13.209 16.459 1.00 93.75 103 SER A C 1
ATOM 842 O O . SER A 1 103 ? -10.977 -12.993 15.679 1.00 93.75 103 SER A O 1
ATOM 844 N N . TRP A 1 104 ? -8.825 -13.526 16.055 1.00 93.25 104 TRP A N 1
ATOM 845 C CA . TRP A 1 104 ? -8.467 -13.775 14.665 1.00 93.25 104 TRP A CA 1
ATOM 846 C C . TRP A 1 104 ? -8.310 -15.269 14.461 1.00 93.25 104 TRP A C 1
ATOM 848 O O . TRP A 1 104 ? -7.614 -15.934 15.230 1.00 93.25 104 TRP A O 1
ATOM 858 N N . VAL A 1 105 ? -8.954 -15.792 13.426 1.00 92.19 105 VAL A N 1
ATOM 859 C CA . VAL A 1 105 ? -9.031 -17.223 13.150 1.00 92.19 105 VAL A CA 1
ATOM 860 C C . VAL A 1 105 ? -8.621 -17.460 11.702 1.00 92.19 105 VAL A C 1
ATOM 862 O O . VAL A 1 105 ? -9.162 -16.835 10.798 1.00 92.19 105 VAL A O 1
ATOM 865 N N . SER A 1 106 ? -7.671 -18.361 11.471 1.00 90.00 106 SER A N 1
ATOM 866 C CA . SER A 1 106 ? -7.391 -18.895 10.134 1.00 90.00 106 SER A CA 1
ATOM 867 C C . SER A 1 106 ? -8.148 -20.201 9.956 1.00 90.00 106 SER A C 1
ATOM 869 O O . SER A 1 106 ? -8.236 -20.980 10.904 1.00 90.00 106 SER A O 1
ATOM 871 N N . ARG A 1 107 ? -8.669 -20.476 8.760 1.00 85.00 107 ARG A N 1
ATOM 872 C CA . ARG A 1 107 ? -9.290 -21.772 8.465 1.00 85.00 107 ARG A CA 1
ATOM 873 C C . ARG A 1 107 ? -8.363 -22.619 7.606 1.00 85.00 107 ARG A C 1
ATOM 875 O O . ARG A 1 107 ? -8.272 -22.393 6.409 1.00 85.00 107 ARG A O 1
ATOM 882 N N . LEU A 1 108 ? -7.735 -23.622 8.211 1.00 80.44 108 LEU A N 1
ATOM 883 C CA . LEU A 1 108 ? -6.888 -24.585 7.511 1.00 80.44 108 LEU A CA 1
ATOM 884 C C . LEU A 1 108 ? -7.749 -25.579 6.726 1.00 80.44 108 LEU A C 1
ATOM 886 O O . LEU A 1 108 ? -8.691 -26.164 7.275 1.00 80.44 108 LEU A O 1
ATOM 890 N N . GLU A 1 109 ? -7.418 -25.762 5.444 1.00 78.38 109 GLU A N 1
ATOM 891 C CA . GLU A 1 109 ? -8.049 -26.740 4.540 1.00 78.38 109 GLU A CA 1
ATOM 892 C C . GLU A 1 109 ? -9.590 -26.679 4.565 1.00 78.38 109 GLU A C 1
ATOM 894 O O . GLU A 1 109 ? -10.292 -27.685 4.455 1.00 78.38 109 GLU A O 1
ATOM 899 N N . GLY A 1 110 ? -10.139 -25.479 4.779 1.00 74.31 110 GLY A N 1
ATOM 900 C CA . GLY A 1 110 ? -11.579 -25.225 4.782 1.00 74.31 110 GLY A CA 1
ATOM 901 C C . GLY A 1 110 ? -12.384 -25.869 5.919 1.00 74.31 110 GLY A C 1
ATOM 902 O O . GLY A 1 110 ? -13.606 -25.731 5.907 1.00 74.31 110 GLY A O 1
ATOM 903 N N . SER A 1 111 ? -11.759 -26.528 6.902 1.00 79.81 111 SER A N 1
ATOM 904 C CA . SER A 1 111 ? -12.492 -27.281 7.938 1.00 79.81 111 SER A CA 1
ATOM 905 C C . SER A 1 111 ? -12.013 -27.063 9.372 1.00 79.81 111 SER A C 1
ATOM 907 O O . SER A 1 111 ? -12.810 -27.231 10.295 1.00 79.81 111 SER A O 1
ATOM 909 N N . ILE A 1 112 ? -10.756 -26.663 9.578 1.00 84.62 112 ILE A N 1
ATOM 910 C CA . ILE A 1 112 ? -10.185 -26.509 10.918 1.00 84.62 112 ILE A CA 1
ATOM 911 C C . ILE A 1 112 ? -9.948 -25.030 11.199 1.00 84.62 112 ILE A C 1
ATOM 913 O O . ILE A 1 112 ? -9.096 -24.398 10.579 1.00 84.62 112 ILE A O 1
ATOM 917 N N . ASP A 1 113 ? -10.686 -24.493 12.164 1.00 87.62 113 ASP A N 1
ATOM 918 C CA . ASP A 1 113 ? -10.497 -23.133 12.654 1.00 87.62 113 ASP A CA 1
ATOM 919 C C . ASP A 1 113 ? -9.321 -23.096 13.646 1.00 87.62 113 ASP A C 1
ATOM 921 O O . ASP A 1 113 ? -9.383 -23.663 14.738 1.00 87.62 113 ASP A O 1
ATOM 925 N N . LEU A 1 114 ? -8.242 -22.417 13.264 1.00 87.00 114 LEU A N 1
ATOM 926 C CA . LEU A 1 114 ? -7.071 -22.160 14.091 1.00 87.00 114 LEU A CA 1
ATOM 927 C C . LEU A 1 114 ? -7.122 -20.728 14.618 1.00 87.00 114 LEU A C 1
ATOM 929 O O . LEU A 1 114 ? -7.008 -19.767 13.857 1.00 87.00 114 LEU A O 1
ATOM 933 N N . GLN A 1 115 ? -7.238 -20.580 15.932 1.00 89.88 115 GLN A N 1
ATOM 934 C CA . GLN A 1 115 ? -7.150 -19.280 16.582 1.00 89.88 115 GLN A CA 1
ATOM 935 C C . GLN A 1 115 ? -5.704 -18.767 16.550 1.00 89.88 115 GLN A C 1
ATOM 937 O O . GLN A 1 115 ? -4.791 -19.408 17.065 1.00 89.88 115 GLN A O 1
ATOM 942 N N . ILE A 1 116 ? -5.508 -17.613 15.918 1.00 90.31 116 ILE A N 1
ATOM 943 C CA . ILE A 1 116 ? -4.203 -16.974 15.724 1.00 90.31 116 ILE A CA 1
ATOM 944 C C . ILE A 1 116 ? -3.892 -16.060 16.898 1.00 90.31 116 ILE A C 1
ATOM 946 O O . ILE A 1 116 ? -2.790 -16.096 17.424 1.00 90.31 116 ILE A O 1
ATOM 950 N N . ALA A 1 117 ? -4.847 -15.210 17.265 1.00 90.44 117 ALA A N 1
ATOM 951 C CA . ALA A 1 117 ? -4.678 -14.186 18.281 1.00 90.44 117 ALA A CA 1
ATOM 952 C C . ALA A 1 117 ? -6.025 -13.870 18.928 1.00 90.44 117 ALA A C 1
ATOM 954 O O . ALA A 1 117 ? -7.079 -14.042 18.311 1.00 90.44 117 ALA A O 1
ATOM 955 N N . GLU A 1 118 ? -5.979 -13.389 20.163 1.00 93.38 118 GLU A N 1
ATOM 956 C CA . GLU A 1 118 ? -7.148 -12.944 20.913 1.00 93.38 118 GLU A CA 1
ATOM 957 C C . GLU A 1 118 ? -6.775 -11.765 21.782 1.00 93.38 118 GLU A C 1
ATOM 959 O O . GLU A 1 118 ? -5.820 -11.829 22.550 1.00 93.38 118 GLU A O 1
ATOM 964 N N . VAL A 1 119 ? -7.536 -10.688 21.671 1.00 94.31 119 VAL A N 1
ATOM 965 C CA . VAL A 1 119 ? -7.317 -9.507 22.488 1.00 94.31 119 VAL A CA 1
ATOM 966 C C . VAL A 1 119 ? -8.648 -9.066 23.068 1.00 94.31 119 VAL A C 1
ATOM 968 O O . VAL A 1 119 ? -9.657 -8.983 22.369 1.00 94.31 119 VAL A O 1
ATOM 971 N N . THR A 1 120 ? -8.639 -8.754 24.358 1.00 95.00 120 THR A N 1
ATOM 972 C CA . THR A 1 120 ? -9.775 -8.139 25.035 1.00 95.00 120 THR A CA 1
ATOM 973 C C . THR A 1 120 ? -9.580 -6.628 25.069 1.00 95.00 120 THR A C 1
ATOM 975 O O . THR A 1 120 ? -8.522 -6.123 25.447 1.00 95.00 120 THR A O 1
ATOM 978 N N . LEU A 1 121 ? -10.613 -5.908 24.649 1.00 95.69 121 LEU A N 1
ATOM 979 C CA . LEU A 1 121 ? -10.696 -4.462 24.650 1.00 95.69 121 LEU A CA 1
ATOM 980 C C . LEU A 1 121 ? -11.622 -3.982 25.761 1.00 95.69 121 LEU A C 1
ATOM 982 O O . LEU A 1 121 ? -12.683 -4.560 26.023 1.00 95.69 121 LEU A O 1
ATOM 986 N N . GLU A 1 122 ? -11.239 -2.869 26.370 1.00 95.12 122 GLU A N 1
ATOM 987 C CA . GLU A 1 122 ? -12.009 -2.224 27.422 1.00 95.12 122 GLU A CA 1
ATOM 988 C C . GLU A 1 122 ? -12.873 -1.113 26.837 1.00 95.12 122 GLU A C 1
ATOM 990 O O . GLU A 1 122 ? -12.422 -0.326 26.000 1.00 95.12 122 GLU A O 1
ATOM 995 N N . ARG A 1 123 ? -14.136 -1.041 27.268 1.00 94.50 123 ARG A N 1
ATOM 996 C CA . ARG A 1 123 ? -15.040 0.020 26.829 1.00 94.50 123 ARG A CA 1
ATOM 997 C C . ARG A 1 123 ? -14.596 1.371 27.395 1.00 94.50 123 ARG A C 1
ATOM 999 O O . ARG A 1 123 ? -14.445 1.532 28.603 1.00 94.50 123 ARG A O 1
ATOM 1006 N N . SER A 1 124 ? -14.462 2.353 26.511 1.00 91.44 124 SER A N 1
ATOM 1007 C CA . SER A 1 124 ? -14.216 3.751 26.867 1.00 91.44 124 SER A CA 1
ATOM 1008 C C . SER A 1 124 ? -15.427 4.384 27.553 1.00 91.44 124 SER A C 1
ATOM 1010 O O . SER A 1 124 ? -16.562 3.934 27.395 1.00 91.44 124 SER A O 1
ATOM 1012 N N . GLN A 1 125 ? -15.206 5.465 28.302 1.00 88.81 125 GLN A N 1
ATOM 1013 C CA . GLN A 1 125 ? -16.309 6.202 28.916 1.00 88.81 125 GLN A CA 1
ATOM 1014 C C . GLN A 1 125 ? -17.172 6.870 27.840 1.00 88.81 125 GLN A C 1
ATOM 1016 O O . GLN A 1 125 ? -16.656 7.536 26.946 1.00 88.81 125 GLN A O 1
ATOM 1021 N N . ASP A 1 126 ? -18.498 6.766 27.967 1.00 81.75 126 ASP A N 1
ATOM 1022 C CA . ASP A 1 126 ? -19.435 7.271 26.951 1.00 81.75 126 ASP A CA 1
ATOM 1023 C C . ASP A 1 126 ? -19.255 8.774 26.659 1.00 81.75 126 ASP A C 1
ATOM 1025 O O . ASP A 1 126 ? -19.478 9.221 25.533 1.00 81.75 126 ASP A O 1
ATOM 1029 N N . LYS A 1 127 ? -18.796 9.549 27.651 1.00 81.94 127 LYS A N 1
ATOM 1030 C CA . LYS A 1 127 ? -18.523 10.991 27.528 1.00 81.94 127 LYS A CA 1
ATOM 1031 C C . LYS A 1 127 ? -17.392 11.319 26.549 1.00 81.94 127 LYS A C 1
ATOM 1033 O O . LYS A 1 127 ? -17.408 12.405 25.974 1.00 81.94 127 LYS A O 1
ATOM 1038 N N . ASP A 1 128 ? -16.463 10.392 26.334 1.00 85.81 128 ASP A N 1
ATOM 1039 C CA . ASP A 1 128 ? -15.302 10.579 25.460 1.00 85.81 128 ASP A CA 1
ATOM 1040 C C . ASP A 1 128 ? -15.589 10.151 24.011 1.00 85.81 128 ASP A C 1
ATOM 1042 O O . ASP A 1 128 ? -14.818 10.444 23.102 1.00 85.81 128 ASP A O 1
ATOM 1046 N N . THR A 1 129 ? -16.732 9.512 23.748 1.00 87.19 129 THR A N 1
ATOM 1047 C CA . THR A 1 129 ? -17.115 9.028 22.409 1.00 87.19 129 THR A CA 1
ATOM 1048 C C . THR A 1 129 ? -17.025 10.115 21.322 1.00 87.19 129 THR A C 1
ATOM 1050 O O . THR A 1 129 ? -16.435 9.854 20.271 1.00 87.19 129 THR A O 1
ATOM 1053 N N . PRO A 1 130 ? -17.534 11.354 21.518 1.00 89.75 130 PRO A N 1
ATOM 1054 C CA . PRO A 1 130 ? -17.455 12.382 20.478 1.00 89.75 130 PRO A CA 1
ATOM 1055 C C . PRO A 1 130 ? -16.028 12.885 20.222 1.00 89.75 130 PRO A C 1
ATOM 1057 O O . PRO A 1 130 ? -15.681 13.197 19.082 1.00 89.75 130 PRO A O 1
ATOM 1060 N N . SER A 1 131 ? -15.192 12.982 21.263 1.00 90.94 131 SER A N 1
ATOM 1061 C CA . SER A 1 131 ? -13.797 13.412 21.112 1.00 90.94 131 SER A CA 1
ATOM 1062 C C . SER A 1 131 ? -12.957 12.332 20.431 1.00 90.94 131 SER A C 1
ATOM 1064 O O . SER A 1 131 ? -12.143 12.670 19.573 1.00 90.94 131 SER A O 1
ATOM 1066 N N . GLN A 1 132 ? -13.212 11.053 20.724 1.00 89.25 132 GLN A N 1
ATOM 1067 C CA . GLN A 1 132 ? -12.577 9.923 20.042 1.00 89.25 132 GLN A CA 1
ATOM 1068 C C . GLN A 1 132 ? -12.945 9.871 18.555 1.00 89.25 132 GLN A C 1
ATOM 1070 O O . GLN A 1 132 ? -12.049 9.784 17.719 1.00 89.25 132 GLN A O 1
ATOM 1075 N N . TRP A 1 133 ? -14.226 10.040 18.201 1.00 90.81 133 TRP A N 1
ATOM 1076 C CA . TRP A 1 133 ? -14.641 10.162 16.795 1.00 90.81 133 TRP A CA 1
ATOM 1077 C C . TRP A 1 133 ? -13.957 11.327 16.084 1.00 90.81 133 TRP A C 1
ATOM 1079 O O . TRP A 1 133 ? -13.496 11.175 14.956 1.00 90.81 133 TRP A O 1
ATOM 1089 N N . LYS A 1 134 ? -13.865 12.489 16.738 1.00 92.56 134 LYS A N 1
ATOM 1090 C CA . LYS A 1 134 ? -13.182 13.651 16.165 1.00 92.56 134 LYS A CA 1
ATOM 1091 C C . LYS A 1 134 ? -11.698 13.371 15.920 1.00 92.56 134 LYS A C 1
ATOM 1093 O O . LYS A 1 134 ? -11.195 13.747 14.868 1.00 92.56 134 LYS A O 1
ATOM 1098 N N . SER A 1 135 ? -11.015 12.719 16.863 1.00 90.06 135 SER A N 1
ATOM 1099 C CA . SER A 1 135 ? -9.613 12.320 16.689 1.00 90.06 135 SER A CA 1
ATOM 1100 C C . SER A 1 135 ? -9.461 11.355 15.517 1.00 90.06 135 SER A C 1
ATOM 1102 O O . SER A 1 135 ? -8.666 11.611 14.625 1.00 90.06 135 SER A O 1
ATOM 1104 N N . LEU A 1 136 ? -10.287 10.305 15.474 1.00 88.94 136 LEU A N 1
ATOM 1105 C CA . LEU A 1 136 ? -10.249 9.288 14.426 1.00 88.94 136 LEU A CA 1
ATOM 1106 C C . LEU A 1 136 ? -10.478 9.883 13.029 1.00 88.94 136 LEU A C 1
ATOM 1108 O O . LEU A 1 136 ? -9.789 9.524 12.081 1.00 88.94 136 LEU A O 1
ATOM 1112 N N . LEU A 1 137 ? -11.446 10.795 12.897 1.00 91.75 137 LEU A N 1
ATOM 1113 C CA . LEU A 1 137 ? -11.735 11.468 11.631 1.00 91.75 137 LEU A CA 1
ATOM 1114 C C . LEU A 1 137 ? -10.596 12.393 11.200 1.00 91.75 137 LEU A C 1
ATOM 1116 O O . LEU A 1 137 ? -10.274 12.427 10.018 1.00 91.75 137 LEU A O 1
ATOM 1120 N N . ASN A 1 138 ? -9.983 13.118 12.137 1.00 92.94 138 ASN A N 1
ATOM 1121 C CA . ASN A 1 138 ? -8.816 13.941 11.828 1.00 92.94 138 ASN A CA 1
ATOM 1122 C C . ASN A 1 138 ? -7.649 13.077 11.333 1.00 92.94 138 ASN A C 1
ATOM 1124 O O . ASN A 1 138 ? -7.079 13.398 10.296 1.00 92.94 138 ASN A O 1
ATOM 1128 N N . ASP A 1 139 ? -7.364 11.958 12.009 1.00 88.94 139 ASP A N 1
ATOM 1129 C CA . ASP A 1 139 ? -6.310 11.025 11.592 1.00 88.94 139 ASP A CA 1
ATOM 1130 C C . ASP A 1 139 ? -6.585 10.473 10.178 1.00 88.94 139 ASP A C 1
ATOM 1132 O O . ASP A 1 139 ? -5.687 10.422 9.341 1.00 88.94 139 ASP A O 1
ATOM 1136 N N . LEU A 1 140 ? -7.845 10.129 9.873 1.00 89.94 140 LEU A N 1
ATOM 1137 C CA . LEU A 1 140 ? -8.254 9.684 8.536 1.00 89.94 140 LEU A CA 1
ATOM 1138 C C . LEU A 1 140 ? -8.064 10.764 7.462 1.00 89.94 140 LEU A C 1
ATOM 1140 O O . LEU A 1 140 ? -7.641 10.445 6.352 1.00 89.94 140 LEU A O 1
ATOM 1144 N N . PHE A 1 141 ? -8.377 12.026 7.768 1.00 92.75 141 PHE A N 1
ATOM 1145 C CA . PHE A 1 141 ? -8.175 13.131 6.827 1.00 92.75 141 PHE A CA 1
ATOM 1146 C C . PHE A 1 141 ? -6.692 13.411 6.578 1.00 92.75 141 PHE A C 1
ATOM 1148 O O . PHE A 1 141 ? -6.305 13.661 5.434 1.00 92.75 141 PHE A O 1
ATOM 1155 N N . ASP A 1 142 ? -5.866 13.342 7.620 1.00 91.81 142 ASP A N 1
ATOM 1156 C CA . ASP A 1 142 ? -4.419 13.515 7.501 1.00 91.81 142 ASP A CA 1
ATOM 1157 C C . ASP A 1 142 ? -3.799 12.385 6.660 1.00 91.81 142 ASP A C 1
ATOM 1159 O O . ASP A 1 142 ? -3.015 12.655 5.742 1.00 91.81 142 ASP A O 1
ATOM 1163 N N . ASP A 1 143 ? -4.210 11.132 6.894 1.00 88.94 143 ASP A N 1
ATOM 1164 C CA . ASP A 1 143 ? -3.769 9.975 6.107 1.00 88.94 143 ASP A CA 1
ATOM 1165 C C . ASP A 1 143 ? -4.236 10.073 4.641 1.00 88.94 143 ASP A C 1
ATOM 1167 O O . ASP A 1 143 ? -3.452 9.814 3.722 1.00 88.94 143 ASP A O 1
ATOM 1171 N N . GLU A 1 144 ? -5.476 10.505 4.379 1.00 91.00 144 GLU A N 1
ATOM 1172 C CA . GLU A 1 144 ? -5.974 10.739 3.015 1.00 91.00 144 GLU A CA 1
ATOM 1173 C C . GLU A 1 144 ? -5.153 11.817 2.296 1.00 91.00 144 GLU A C 1
ATOM 1175 O O . GLU A 1 144 ? -4.760 11.637 1.137 1.00 91.00 144 GLU A O 1
ATOM 1180 N N . MET A 1 145 ? -4.868 12.931 2.975 1.00 93.44 145 MET A N 1
ATOM 1181 C CA . MET A 1 145 ? -4.079 14.024 2.415 1.00 93.44 145 MET A CA 1
ATOM 1182 C C . MET A 1 145 ? -2.661 13.555 2.073 1.00 93.44 145 MET A C 1
ATOM 1184 O O . MET A 1 145 ? -2.198 13.782 0.952 1.00 93.44 145 MET A O 1
ATOM 1188 N N . TYR A 1 146 ? -2.012 12.823 2.981 1.00 91.50 146 TYR A N 1
ATOM 1189 C CA . TYR A 1 146 ? -0.694 12.236 2.744 1.00 91.50 146 TYR A CA 1
ATOM 1190 C C . TYR A 1 146 ? -0.696 11.259 1.558 1.00 91.50 146 TYR A C 1
ATOM 1192 O O . TYR A 1 146 ? 0.167 11.332 0.677 1.00 91.50 146 TYR A O 1
ATOM 1200 N N . LEU A 1 147 ? -1.679 10.355 1.494 1.00 90.62 147 LEU A N 1
ATOM 1201 C CA . LEU A 1 147 ? -1.807 9.396 0.394 1.00 90.62 147 LEU A CA 1
ATOM 1202 C C . LEU A 1 147 ? -2.033 10.099 -0.945 1.00 90.62 147 LEU A C 1
ATOM 1204 O O . LEU A 1 147 ? -1.457 9.695 -1.958 1.00 90.62 147 LEU A O 1
ATOM 1208 N N . LYS A 1 148 ? -2.833 11.167 -0.960 1.00 95.56 148 LYS A N 1
ATOM 1209 C CA . LYS A 1 148 ? -3.075 11.982 -2.151 1.00 95.56 148 LYS A CA 1
ATOM 1210 C C . LYS A 1 148 ? -1.798 12.671 -2.630 1.00 95.56 148 LYS A C 1
ATOM 1212 O O . LYS A 1 148 ? -1.466 12.549 -3.806 1.00 95.56 148 LYS A O 1
ATOM 1217 N N . GLU A 1 149 ? -1.062 13.332 -1.738 1.00 95.69 149 GLU A N 1
ATOM 1218 C CA . GLU A 1 149 ? 0.215 13.977 -2.072 1.00 95.69 149 GLU A CA 1
ATOM 1219 C C . GLU A 1 149 ? 1.243 12.966 -2.596 1.00 95.69 149 GLU A C 1
ATOM 1221 O O . GLU A 1 149 ? 1.882 13.190 -3.628 1.00 95.69 149 GLU A O 1
ATOM 1226 N N . SER A 1 150 ? 1.359 11.815 -1.929 1.00 94.38 150 SER A N 1
ATOM 1227 C CA . SER A 1 150 ? 2.241 10.720 -2.339 1.00 94.38 150 SER A CA 1
ATOM 1228 C C . SER A 1 150 ? 1.871 10.177 -3.723 1.00 94.38 150 SER A C 1
ATOM 1230 O O . SER A 1 150 ? 2.736 10.014 -4.589 1.00 94.38 150 SER A O 1
ATOM 1232 N N . ARG A 1 151 ? 0.576 9.961 -3.982 1.00 95.56 151 ARG A N 1
ATOM 1233 C CA . ARG A 1 151 ? 0.070 9.526 -5.289 1.00 95.56 151 ARG A CA 1
ATOM 1234 C C . ARG A 1 151 ? 0.376 10.552 -6.378 1.00 95.56 151 ARG A C 1
ATOM 1236 O O . ARG A 1 151 ? 0.830 10.171 -7.454 1.00 95.56 151 ARG A O 1
ATOM 1243 N N . ASP A 1 152 ? 0.156 11.834 -6.118 1.00 96.94 152 ASP A N 1
ATOM 1244 C CA . ASP A 1 152 ? 0.385 12.892 -7.103 1.00 96.94 152 ASP A CA 1
ATOM 1245 C C . ASP A 1 152 ? 1.895 13.034 -7.423 1.00 96.94 152 ASP A C 1
ATOM 1247 O O . ASP A 1 152 ? 2.287 13.197 -8.588 1.00 96.94 152 ASP A O 1
ATOM 1251 N N . ALA A 1 153 ? 2.768 12.849 -6.425 1.00 96.75 153 ALA A N 1
ATOM 1252 C CA . ALA A 1 153 ? 4.217 12.768 -6.616 1.00 96.75 153 ALA A CA 1
ATOM 1253 C C . ALA A 1 153 ? 4.637 11.530 -7.436 1.00 96.75 153 ALA A C 1
ATOM 1255 O O . ALA A 1 153 ? 5.442 11.647 -8.367 1.00 96.75 153 ALA A O 1
ATOM 1256 N N . MET A 1 154 ? 4.069 10.353 -7.141 1.00 96.06 154 MET A N 1
ATOM 1257 C CA . MET A 1 154 ? 4.290 9.119 -7.910 1.00 96.06 154 MET A CA 1
ATOM 1258 C C . MET A 1 154 ? 3.857 9.290 -9.373 1.00 96.06 154 MET A C 1
ATOM 1260 O O . MET A 1 154 ? 4.621 8.956 -10.277 1.00 96.06 154 MET A O 1
ATOM 1264 N N . MET A 1 155 ? 2.683 9.876 -9.624 1.00 97.00 155 MET A N 1
ATOM 1265 C CA . MET A 1 155 ? 2.174 10.146 -10.976 1.00 97.00 155 MET A CA 1
ATOM 1266 C C . MET A 1 155 ? 3.077 11.105 -11.755 1.00 97.00 155 MET A C 1
ATOM 1268 O O . MET A 1 155 ? 3.363 10.876 -12.930 1.00 97.00 155 MET A O 1
ATOM 1272 N N . THR A 1 156 ? 3.587 12.148 -11.096 1.00 97.19 156 THR A N 1
ATOM 1273 C CA . THR A 1 156 ? 4.556 13.073 -11.703 1.00 97.19 156 THR A CA 1
ATOM 1274 C C . THR A 1 156 ? 5.839 12.343 -12.104 1.00 97.19 156 THR A C 1
ATOM 1276 O O . THR A 1 156 ? 6.368 12.560 -13.195 1.00 97.19 156 THR A O 1
ATOM 1279 N N . ARG A 1 157 ? 6.323 11.429 -11.254 1.00 96.75 157 ARG A N 1
ATOM 1280 C CA . ARG A 1 157 ? 7.504 10.611 -11.549 1.00 96.75 157 ARG A CA 1
ATOM 1281 C C . ARG A 1 157 ? 7.263 9.632 -12.696 1.00 96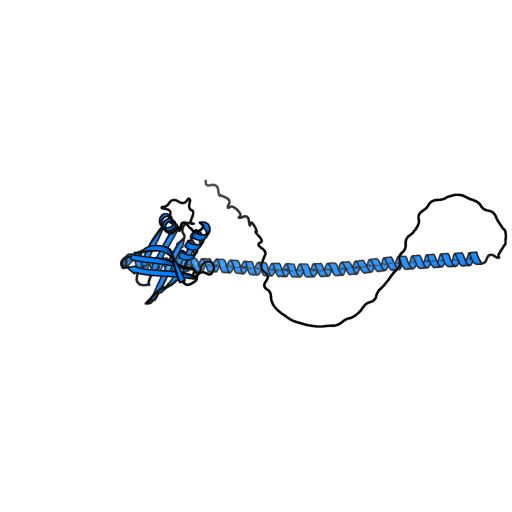.75 157 ARG A C 1
ATOM 1283 O O . ARG A 1 157 ? 8.148 9.487 -13.533 1.00 96.75 157 ARG A O 1
ATOM 1290 N N . ILE A 1 158 ? 6.095 8.991 -12.750 1.00 97.81 158 ILE A N 1
ATOM 1291 C CA . ILE A 1 158 ? 5.708 8.107 -13.859 1.00 97.81 158 ILE A CA 1
ATOM 1292 C C . ILE A 1 158 ? 5.730 8.887 -15.170 1.00 97.81 158 ILE A C 1
ATOM 1294 O O . ILE A 1 158 ? 6.421 8.480 -16.098 1.00 97.81 158 ILE A O 1
ATOM 1298 N N . LYS A 1 159 ? 5.084 10.056 -15.212 1.00 97.69 159 LYS A N 1
ATOM 1299 C CA . LYS A 1 159 ? 5.081 10.914 -16.400 1.00 97.69 159 LYS A CA 1
ATOM 1300 C C . LYS A 1 159 ? 6.498 11.313 -16.830 1.00 97.69 159 LYS A C 1
ATOM 1302 O O . LYS A 1 159 ? 6.834 11.230 -18.006 1.00 97.69 159 LYS A O 1
ATOM 1307 N N . GLY A 1 160 ? 7.354 11.695 -15.879 1.00 97.75 160 GLY A N 1
ATOM 1308 C CA . GLY A 1 160 ? 8.758 11.996 -16.170 1.00 97.75 160 GLY A CA 1
ATOM 1309 C C . GLY A 1 160 ? 9.515 10.793 -16.745 1.00 97.75 160 GLY A C 1
ATOM 1310 O O . GLY A 1 160 ? 10.286 10.942 -17.690 1.00 97.75 160 GLY A O 1
ATOM 1311 N N . LEU A 1 161 ? 9.271 9.586 -16.223 1.00 97.31 161 LEU A N 1
ATOM 1312 C CA . LEU A 1 161 ? 9.861 8.357 -16.759 1.00 97.31 161 LEU A CA 1
ATOM 1313 C C . LEU A 1 161 ? 9.356 8.052 -18.175 1.00 97.31 161 LEU A C 1
ATOM 1315 O O . LEU A 1 161 ? 10.167 7.740 -19.044 1.00 97.31 161 LEU A O 1
ATOM 1319 N N . GLU A 1 162 ? 8.059 8.200 -18.436 1.00 98.00 162 GLU A N 1
ATOM 1320 C CA . GLU A 1 162 ? 7.474 8.040 -19.773 1.00 98.00 162 GLU A CA 1
ATOM 1321 C C . GLU A 1 162 ? 8.109 9.002 -20.788 1.00 98.00 162 GLU A C 1
ATOM 1323 O O . GLU A 1 162 ? 8.527 8.576 -21.866 1.00 98.00 162 GLU A O 1
ATOM 1328 N N . GLU A 1 163 ? 8.277 10.275 -20.417 1.00 97.81 163 GLU A N 1
ATOM 1329 C CA . GLU A 1 163 ? 8.952 11.274 -21.251 1.00 97.81 163 GLU A CA 1
ATOM 1330 C C . GLU A 1 163 ? 10.410 10.882 -21.543 1.00 97.81 163 GLU A C 1
ATOM 1332 O O . GLU A 1 163 ? 10.852 10.954 -22.693 1.00 97.81 163 GLU A O 1
ATOM 1337 N N . THR A 1 164 ? 11.163 10.414 -20.539 1.00 97.50 164 THR A N 1
ATOM 1338 C CA . THR A 1 164 ? 12.548 9.953 -20.753 1.00 97.50 164 THR A CA 1
ATOM 1339 C C . THR A 1 164 ? 12.629 8.707 -21.632 1.00 97.50 164 THR A C 1
ATOM 1341 O O . THR A 1 164 ? 13.525 8.609 -22.473 1.00 97.50 164 THR A O 1
ATOM 1344 N N . CYS A 1 165 ? 11.686 7.773 -21.492 1.00 97.62 165 CYS A N 1
ATOM 1345 C CA . CYS A 1 165 ? 11.599 6.588 -22.338 1.00 97.62 165 CYS A CA 1
ATOM 1346 C C . CYS A 1 165 ? 11.356 6.967 -23.802 1.00 97.62 165 CYS A C 1
ATOM 1348 O O . CYS A 1 165 ? 12.041 6.445 -24.684 1.00 97.62 165 CYS A O 1
ATOM 1350 N N . GLU A 1 166 ? 10.447 7.905 -24.074 1.00 97.81 166 GLU A N 1
ATOM 1351 C CA . GLU A 1 166 ? 10.183 8.341 -25.449 1.00 97.81 166 GLU A CA 1
ATOM 1352 C C . GLU A 1 166 ? 11.385 9.099 -26.042 1.00 97.81 166 GLU A C 1
ATOM 1354 O O . GLU A 1 166 ? 11.763 8.871 -27.193 1.00 97.81 166 GLU A O 1
ATOM 1359 N N . GLN A 1 167 ? 12.071 9.926 -25.245 1.00 97.31 167 GLN A N 1
ATOM 1360 C CA . GLN A 1 167 ? 13.317 10.578 -25.670 1.00 97.31 167 GLN A CA 1
ATOM 1361 C C . GLN A 1 167 ? 14.410 9.562 -26.028 1.00 97.31 167 GLN A C 1
ATOM 1363 O O . GLN A 1 167 ? 15.066 9.698 -27.065 1.00 97.31 167 GLN A O 1
ATOM 1368 N N . LEU A 1 168 ? 14.597 8.527 -25.203 1.00 97.31 168 LEU A N 1
ATOM 1369 C CA . LEU A 1 168 ? 15.567 7.459 -25.457 1.00 97.31 168 LEU A CA 1
ATOM 1370 C C . LEU A 1 168 ? 15.207 6.644 -26.698 1.00 97.31 168 LEU A C 1
ATOM 1372 O O . LEU A 1 168 ? 16.089 6.321 -27.494 1.00 97.31 168 LEU A O 1
ATOM 1376 N N . LYS A 1 169 ? 13.922 6.359 -26.905 1.00 97.88 169 LYS A N 1
ATOM 1377 C CA . LYS A 1 169 ? 13.431 5.686 -28.108 1.00 97.88 169 LYS A CA 1
ATOM 1378 C C . LYS A 1 169 ? 13.737 6.499 -29.367 1.00 97.88 169 LYS A C 1
ATOM 1380 O O . LYS A 1 169 ? 14.344 5.968 -30.295 1.00 97.88 169 LYS A O 1
ATOM 1385 N N . HIS A 1 170 ? 13.436 7.797 -29.376 1.00 97.31 170 HIS A N 1
ATOM 1386 C CA . HIS A 1 170 ? 13.789 8.673 -30.496 1.00 97.31 170 HIS A CA 1
ATOM 1387 C C . HIS A 1 170 ? 15.303 8.792 -30.717 1.00 97.31 170 HIS A C 1
ATOM 1389 O O . HIS A 1 170 ? 15.759 8.875 -31.863 1.00 97.31 170 HIS A O 1
ATOM 1395 N N . ALA A 1 171 ? 16.103 8.799 -29.647 1.00 97.31 171 ALA A N 1
ATOM 1396 C CA . ALA A 1 171 ? 17.559 8.787 -29.751 1.00 97.31 171 ALA A CA 1
ATOM 1397 C C . ALA A 1 171 ? 18.071 7.474 -30.368 1.00 97.31 171 ALA A C 1
ATOM 1399 O O . ALA A 1 171 ? 18.916 7.512 -31.261 1.00 97.31 171 ALA A O 1
ATOM 1400 N N . ALA A 1 172 ? 17.519 6.327 -29.966 1.00 97.31 172 ALA A N 1
ATOM 1401 C CA . ALA A 1 172 ? 17.854 5.028 -30.540 1.00 97.31 172 ALA A CA 1
ATOM 1402 C C . ALA A 1 172 ? 17.488 4.956 -32.032 1.00 97.31 172 ALA A C 1
ATOM 1404 O O . ALA A 1 172 ? 18.320 4.574 -32.854 1.00 97.31 172 ALA A O 1
ATOM 1405 N N . GLU A 1 173 ? 16.286 5.400 -32.408 1.00 97.62 173 GLU A N 1
ATOM 1406 C CA . GLU A 1 173 ? 15.850 5.487 -33.810 1.00 97.62 173 GLU A CA 1
ATOM 1407 C C . GLU A 1 173 ? 16.751 6.406 -34.648 1.00 97.62 173 GLU A C 1
ATOM 1409 O O . GLU A 1 173 ? 16.981 6.155 -35.834 1.00 97.62 173 GLU A O 1
ATOM 1414 N N . ARG A 1 174 ? 17.272 7.485 -34.054 1.00 97.62 174 ARG A N 1
ATOM 1415 C CA . ARG A 1 174 ? 18.243 8.370 -34.708 1.00 97.62 174 ARG A CA 1
ATOM 1416 C C . ARG A 1 174 ? 19.578 7.665 -34.927 1.00 97.62 174 ARG A C 1
ATOM 1418 O O . ARG A 1 174 ? 20.043 7.629 -36.057 1.00 97.62 174 ARG A O 1
ATOM 1425 N N . ILE A 1 175 ? 20.131 7.028 -33.896 1.00 97.81 175 ILE A N 1
ATOM 1426 C CA . ILE A 1 175 ? 21.397 6.282 -33.989 1.00 97.81 175 ILE A CA 1
ATOM 1427 C C . ILE A 1 175 ? 21.310 5.174 -35.045 1.00 97.81 175 ILE A C 1
ATOM 1429 O O . ILE A 1 175 ? 22.256 4.967 -35.802 1.00 97.81 175 ILE A O 1
ATOM 1433 N N . VAL A 1 176 ? 20.178 4.468 -35.132 1.00 97.94 176 VAL A N 1
ATOM 1434 C CA . VAL A 1 176 ? 19.963 3.433 -36.155 1.00 97.94 176 VAL A CA 1
ATOM 1435 C C . VAL A 1 176 ? 19.997 4.025 -37.565 1.00 97.94 176 VAL A C 1
ATOM 1437 O O . VAL A 1 176 ? 20.626 3.438 -38.447 1.00 97.94 176 VAL A O 1
ATOM 1440 N N . ARG A 1 177 ? 19.363 5.184 -37.783 1.00 97.69 177 ARG A N 1
ATOM 1441 C CA . ARG A 1 177 ? 19.411 5.887 -39.075 1.00 97.69 177 ARG A CA 1
ATOM 1442 C C . ARG A 1 177 ? 20.821 6.364 -39.408 1.00 97.69 177 ARG A C 1
ATOM 1444 O O . ARG A 1 177 ? 21.323 6.029 -40.474 1.00 97.69 177 ARG A O 1
ATOM 1451 N N . ASP A 1 178 ? 21.485 7.032 -38.469 1.00 97.56 178 ASP A N 1
ATOM 1452 C CA . ASP A 1 178 ? 22.844 7.548 -38.658 1.00 97.56 178 ASP A CA 1
ATOM 1453 C C . ASP A 1 178 ? 23.835 6.415 -38.975 1.00 97.56 178 ASP A C 1
ATOM 1455 O O . ASP A 1 178 ? 24.706 6.548 -39.837 1.00 97.56 178 ASP A O 1
ATOM 1459 N N . LYS A 1 179 ? 23.673 5.257 -38.318 1.00 97.88 179 LYS A N 1
ATOM 1460 C CA . LYS A 1 179 ? 24.445 4.047 -38.612 1.00 97.88 179 LYS A CA 1
ATOM 1461 C C . LYS A 1 179 ? 24.207 3.568 -40.046 1.00 97.88 179 LYS A C 1
ATOM 1463 O O . LYS A 1 179 ? 25.174 3.277 -40.747 1.00 97.88 179 LYS A O 1
ATOM 1468 N N . LEU A 1 180 ? 22.948 3.457 -40.470 1.00 97.88 180 LEU A N 1
ATOM 1469 C CA . LEU A 1 180 ? 22.598 2.999 -41.816 1.00 97.88 180 LEU A CA 1
ATOM 1470 C C . LEU A 1 180 ? 23.198 3.927 -42.885 1.00 97.88 180 LEU A C 1
ATOM 1472 O O . LEU A 1 180 ? 23.804 3.454 -43.846 1.00 97.88 180 LEU A O 1
ATOM 1476 N N . ASP A 1 181 ? 23.091 5.238 -42.684 1.00 97.50 181 ASP A N 1
ATOM 1477 C CA . ASP A 1 181 ? 23.644 6.240 -43.595 1.00 97.50 181 ASP A CA 1
ATOM 1478 C C . ASP A 1 181 ? 25.175 6.140 -43.678 1.00 97.50 181 ASP A C 1
ATOM 1480 O O . ASP A 1 181 ? 25.755 6.184 -44.768 1.00 97.50 181 ASP A O 1
ATOM 1484 N N . ALA A 1 182 ? 25.844 5.923 -42.540 1.00 97.38 182 ALA A N 1
ATOM 1485 C CA . ALA A 1 182 ? 27.285 5.696 -42.497 1.00 97.38 182 ALA A CA 1
ATOM 1486 C C . ALA A 1 182 ? 27.701 4.400 -43.222 1.00 97.38 182 ALA A C 1
ATOM 1488 O O . ALA A 1 182 ? 28.697 4.402 -43.953 1.00 97.38 182 ALA A O 1
ATOM 1489 N N . GLU A 1 183 ? 26.945 3.308 -43.064 1.00 96.94 183 GLU A N 1
ATOM 1490 C CA . GLU A 1 183 ? 27.185 2.038 -43.763 1.00 96.94 183 GLU A CA 1
ATOM 1491 C C . GLU A 1 183 ? 27.019 2.181 -45.283 1.00 96.94 183 GLU A C 1
ATOM 1493 O O . GLU A 1 183 ? 27.866 1.700 -46.045 1.00 96.94 183 GLU A O 1
ATOM 1498 N N . LEU A 1 184 ? 25.980 2.889 -45.739 1.00 96.69 184 LEU A N 1
ATOM 1499 C CA . LEU A 1 184 ? 25.750 3.166 -47.160 1.00 96.69 184 LEU A CA 1
ATOM 1500 C C . LEU A 1 184 ? 26.878 4.013 -47.759 1.00 96.69 184 LEU A C 1
ATOM 1502 O O . LEU A 1 184 ? 27.451 3.646 -48.789 1.00 96.69 184 LEU A O 1
ATOM 1506 N N . LEU A 1 185 ? 27.265 5.094 -47.078 1.00 96.81 185 LEU A N 1
ATOM 1507 C CA . LEU A 1 185 ? 28.374 5.947 -47.503 1.00 96.81 185 LEU A CA 1
ATOM 1508 C C . LEU A 1 185 ? 29.689 5.160 -47.601 1.00 96.81 185 LEU A C 1
ATOM 1510 O O . LEU A 1 185 ? 30.485 5.358 -48.525 1.00 96.81 185 LEU A O 1
ATOM 1514 N N . LEU A 1 186 ? 29.938 4.266 -46.642 1.00 97.38 186 LEU A N 1
ATOM 1515 C CA . LEU A 1 186 ? 31.124 3.419 -46.637 1.00 97.38 186 LEU A CA 1
ATOM 1516 C C . LEU A 1 186 ? 31.107 2.425 -47.808 1.00 97.38 186 LEU A C 1
ATOM 1518 O O . LEU A 1 186 ? 32.125 2.268 -48.487 1.00 97.38 186 LEU A O 1
ATOM 1522 N N . MET A 1 187 ? 29.960 1.802 -48.089 1.00 97.44 187 MET A N 1
ATOM 1523 C CA . MET A 1 187 ? 29.783 0.897 -49.228 1.00 97.44 187 MET A CA 1
ATOM 1524 C C . MET A 1 187 ? 30.061 1.605 -50.562 1.00 97.44 187 MET A C 1
ATOM 1526 O O . MET A 1 187 ? 30.770 1.062 -51.416 1.00 97.44 187 MET A O 1
ATOM 1530 N N . ASP A 1 188 ? 29.582 2.838 -50.733 1.00 96.44 188 ASP A N 1
ATOM 1531 C CA . ASP A 1 188 ? 29.842 3.628 -51.938 1.00 96.44 188 ASP A CA 1
ATOM 1532 C C . ASP A 1 188 ? 31.332 3.947 -52.108 1.00 96.44 188 ASP A C 1
ATOM 1534 O O . ASP A 1 188 ? 31.891 3.775 -53.200 1.00 96.44 188 ASP A O 1
ATOM 1538 N N . LYS A 1 189 ? 32.022 4.315 -51.020 1.00 96.50 189 LYS A N 1
ATOM 1539 C CA . LYS A 1 189 ? 33.483 4.501 -51.028 1.00 96.50 189 LYS A CA 1
ATOM 1540 C C . LYS A 1 189 ? 34.214 3.214 -51.419 1.00 96.50 189 LYS A C 1
ATOM 1542 O O . LYS A 1 189 ? 35.098 3.251 -52.280 1.00 96.50 189 LYS A O 1
ATOM 1547 N N . PHE A 1 190 ? 33.826 2.067 -50.858 1.00 97.56 190 PHE A N 1
ATOM 1548 C CA . PHE A 1 190 ? 34.401 0.772 -51.233 1.00 97.56 190 PHE A CA 1
ATOM 1549 C C . PHE A 1 190 ? 34.173 0.446 -52.710 1.00 97.56 190 PHE A C 1
ATOM 1551 O O . PHE A 1 190 ? 35.107 0.031 -53.403 1.00 97.56 190 PHE A O 1
ATOM 1558 N N . LYS A 1 191 ? 32.965 0.683 -53.228 1.00 97.44 191 LYS A N 1
ATOM 1559 C CA . LYS A 1 191 ? 32.620 0.467 -54.638 1.00 97.44 191 LYS A CA 1
ATOM 1560 C C . LYS A 1 191 ? 33.478 1.322 -55.571 1.00 97.44 191 LYS A C 1
ATOM 1562 O O . LYS A 1 191 ? 33.963 0.814 -56.585 1.00 97.44 191 LYS A O 1
ATOM 1567 N N . LEU A 1 192 ? 33.713 2.590 -55.229 1.00 96.19 192 LEU A N 1
ATOM 1568 C CA . LEU A 1 192 ? 34.588 3.483 -55.995 1.00 96.19 192 LEU A CA 1
ATOM 1569 C C . LEU A 1 192 ? 36.024 2.951 -56.063 1.00 96.19 192 LEU A C 1
ATOM 1571 O O . LEU A 1 192 ? 36.586 2.847 -57.159 1.00 96.19 192 LEU A O 1
ATOM 1575 N N . ILE A 1 193 ? 36.589 2.546 -54.922 1.00 97.25 193 ILE A N 1
ATOM 1576 C CA . ILE A 1 193 ? 37.940 1.968 -54.843 1.00 97.25 193 ILE A CA 1
ATOM 1577 C C . ILE A 1 193 ? 38.023 0.681 -55.670 1.00 97.25 193 ILE A C 1
ATOM 1579 O O . ILE A 1 193 ? 38.959 0.490 -56.450 1.00 97.25 193 ILE A O 1
ATOM 1583 N N . LEU A 1 194 ? 37.030 -0.198 -55.544 1.00 97.12 194 LEU A N 1
ATOM 1584 C CA . LEU A 1 194 ? 36.995 -1.482 -56.237 1.00 97.12 194 LEU A CA 1
ATOM 1585 C C . LEU A 1 194 ? 36.897 -1.290 -57.757 1.00 97.12 194 LEU A C 1
ATOM 1587 O O . LEU A 1 194 ? 37.610 -1.950 -58.514 1.00 97.12 194 LEU A O 1
ATOM 1591 N N . ASN A 1 195 ? 36.097 -0.327 -58.215 1.00 96.75 195 ASN A N 1
ATOM 1592 C CA . ASN A 1 195 ? 36.015 0.046 -59.627 1.00 96.75 195 ASN A CA 1
ATOM 1593 C C . ASN A 1 195 ? 37.307 0.694 -60.147 1.00 96.75 195 ASN A C 1
ATOM 1595 O O . ASN A 1 195 ? 37.690 0.457 -61.294 1.00 96.75 195 ASN A O 1
ATOM 1599 N N . ALA A 1 196 ? 37.998 1.498 -59.335 1.00 96.88 196 ALA A N 1
ATOM 1600 C CA . ALA A 1 196 ? 39.308 2.044 -59.689 1.00 96.88 196 ALA A CA 1
ATOM 1601 C C . ALA A 1 196 ? 40.355 0.927 -59.846 1.00 96.88 196 ALA A C 1
ATOM 1603 O O . ALA A 1 196 ? 41.051 0.878 -60.862 1.00 96.88 196 ALA A O 1
ATOM 1604 N N . LYS A 1 197 ? 40.399 -0.032 -58.909 1.00 96.88 197 LYS A N 1
ATOM 1605 C CA . LYS A 1 197 ? 41.276 -1.211 -58.999 1.00 96.88 197 LYS A CA 1
ATOM 1606 C C . LYS A 1 197 ? 40.950 -2.084 -60.213 1.00 96.88 197 LYS A C 1
ATOM 1608 O O . LYS A 1 197 ? 41.862 -2.430 -60.957 1.00 96.88 197 LYS A O 1
ATOM 1613 N N . LYS A 1 198 ? 39.668 -2.372 -60.479 1.00 96.81 198 LYS A N 1
ATOM 1614 C CA . LYS A 1 198 ? 39.228 -3.110 -61.682 1.00 96.81 198 LYS A CA 1
ATOM 1615 C C . LYS A 1 198 ? 39.699 -2.439 -62.974 1.00 96.81 198 LYS A C 1
ATOM 1617 O O . LYS A 1 198 ? 40.225 -3.118 -63.851 1.00 96.81 198 LYS A O 1
ATOM 1622 N N . ARG A 1 199 ? 39.553 -1.111 -63.081 1.00 95.88 199 ARG A N 1
ATOM 1623 C CA . ARG A 1 199 ? 40.049 -0.337 -64.233 1.00 95.88 199 ARG A CA 1
ATOM 1624 C C . ARG A 1 199 ? 41.565 -0.444 -64.379 1.00 95.88 199 ARG A C 1
ATOM 1626 O O . ARG A 1 199 ? 42.047 -0.685 -65.480 1.00 95.88 199 ARG A O 1
ATOM 1633 N N . LYS A 1 200 ? 42.314 -0.326 -63.277 1.00 96.12 200 LYS A N 1
ATOM 1634 C CA . LYS A 1 200 ? 43.777 -0.458 -63.302 1.00 96.12 200 LYS A CA 1
ATOM 1635 C C . LYS A 1 200 ? 44.224 -1.849 -63.755 1.00 96.12 200 LYS A C 1
ATOM 1637 O O . LYS A 1 200 ? 45.110 -1.927 -64.598 1.00 96.12 200 LYS A O 1
ATOM 1642 N N . ILE A 1 201 ? 43.599 -2.913 -63.242 1.00 95.62 201 ILE A N 1
ATOM 1643 C CA . ILE A 1 201 ? 43.878 -4.296 -63.659 1.00 95.62 201 ILE A CA 1
ATOM 1644 C C . ILE A 1 201 ? 43.606 -4.454 -65.152 1.00 95.62 201 ILE A C 1
ATOM 1646 O O . ILE A 1 201 ? 44.498 -4.880 -65.870 1.00 95.62 201 ILE A O 1
ATOM 1650 N N . LYS A 1 202 ? 42.429 -4.029 -65.635 1.00 94.50 202 LYS A N 1
ATOM 1651 C CA . LYS A 1 202 ? 42.081 -4.108 -67.061 1.00 94.50 202 LYS A CA 1
ATOM 1652 C C . LYS A 1 202 ? 43.131 -3.423 -67.939 1.00 94.50 202 LYS A C 1
ATOM 1654 O O . LYS A 1 202 ? 43.582 -4.019 -68.907 1.00 94.50 202 LYS A O 1
ATOM 1659 N N . ASN A 1 203 ? 43.556 -2.215 -67.568 1.00 93.44 203 ASN A N 1
ATOM 1660 C CA . ASN A 1 203 ? 44.587 -1.488 -68.308 1.00 93.44 203 ASN A CA 1
ATOM 1661 C C . ASN A 1 203 ? 45.925 -2.242 -68.321 1.00 93.44 203 ASN A C 1
ATOM 1663 O O . ASN A 1 203 ? 46.546 -2.338 -69.372 1.00 93.44 203 ASN A O 1
ATOM 1667 N N . LEU A 1 204 ? 46.361 -2.791 -67.180 1.00 92.94 204 LEU A N 1
ATOM 1668 C CA . LEU A 1 204 ? 47.590 -3.590 -67.109 1.00 92.94 204 LEU A CA 1
ATOM 1669 C C . LEU A 1 204 ? 47.487 -4.869 -67.952 1.00 92.94 204 LEU A C 1
ATOM 1671 O O . LEU A 1 204 ? 48.424 -5.184 -68.674 1.00 92.94 204 LEU A O 1
ATOM 1675 N N . THR A 1 205 ? 46.348 -5.566 -67.920 1.00 92.50 205 THR A N 1
ATOM 1676 C CA . THR A 1 205 ? 46.102 -6.753 -68.753 1.00 92.50 205 THR A CA 1
ATOM 1677 C C . THR A 1 205 ? 46.149 -6.416 -70.241 1.00 92.50 205 THR A C 1
ATOM 1679 O O . THR A 1 205 ? 46.785 -7.139 -70.995 1.00 92.50 205 THR A O 1
ATOM 1682 N N . THR A 1 206 ? 45.537 -5.307 -70.669 1.00 91.12 206 THR A N 1
ATOM 1683 C CA . THR A 1 206 ? 45.600 -4.858 -72.069 1.00 91.12 206 THR A CA 1
ATOM 1684 C C . THR A 1 206 ? 47.026 -4.498 -72.487 1.00 91.12 206 THR A C 1
ATOM 1686 O O . THR A 1 206 ? 47.448 -4.867 -73.576 1.00 91.12 206 THR A O 1
ATOM 1689 N N . VAL A 1 207 ? 47.793 -3.817 -71.627 1.00 89.56 207 VAL A N 1
ATOM 1690 C CA . VAL A 1 207 ? 49.206 -3.503 -71.905 1.00 89.56 207 VAL A CA 1
ATOM 1691 C C . VAL A 1 207 ? 50.036 -4.780 -72.045 1.00 89.56 207 VAL A C 1
ATOM 1693 O O . VAL A 1 207 ? 50.806 -4.885 -72.994 1.00 89.56 207 VAL A O 1
ATOM 1696 N N . LEU A 1 208 ? 49.853 -5.759 -71.152 1.00 88.19 208 LEU A N 1
ATOM 1697 C CA . LEU A 1 208 ? 50.547 -7.048 -71.228 1.00 88.19 208 LEU A CA 1
ATOM 1698 C C . LEU A 1 208 ? 50.168 -7.831 -72.491 1.00 88.19 208 LEU A C 1
ATOM 1700 O O . LEU A 1 208 ? 51.057 -8.311 -73.178 1.00 88.19 208 LEU A O 1
ATOM 1704 N N . GLN A 1 209 ? 48.881 -7.901 -72.846 1.00 85.06 209 GLN A N 1
ATOM 1705 C CA . GLN A 1 209 ? 48.428 -8.559 -74.079 1.00 85.06 209 GLN A CA 1
ATOM 1706 C C . GLN A 1 209 ? 49.004 -7.901 -75.337 1.00 85.06 209 GLN A C 1
ATOM 1708 O O . GLN A 1 209 ? 49.413 -8.593 -76.262 1.00 85.06 209 GLN A O 1
ATOM 1713 N N . ASN A 1 210 ? 49.072 -6.569 -75.370 1.00 80.81 210 ASN A N 1
ATOM 1714 C CA . ASN A 1 210 ? 49.685 -5.852 -76.486 1.00 80.81 210 ASN A CA 1
ATOM 1715 C C . ASN A 1 210 ? 51.203 -6.081 -76.552 1.00 80.81 210 ASN A C 1
ATOM 1717 O O . ASN A 1 210 ? 51.750 -6.153 -77.647 1.00 80.81 210 ASN A O 1
ATOM 1721 N N . ALA A 1 211 ? 51.882 -6.209 -75.408 1.00 77.31 211 ALA A N 1
ATOM 1722 C CA . ALA A 1 211 ? 53.301 -6.559 -75.363 1.00 77.31 211 ALA A CA 1
ATOM 1723 C C . ALA A 1 211 ? 53.559 -7.999 -75.854 1.00 77.31 211 ALA A C 1
ATOM 1725 O O . ALA A 1 211 ? 54.488 -8.214 -76.626 1.00 77.31 211 ALA A O 1
ATOM 1726 N N . ASP A 1 212 ? 52.696 -8.954 -75.495 1.00 73.19 212 ASP A N 1
ATOM 1727 C CA . ASP A 1 212 ? 52.743 -10.348 -75.973 1.00 73.19 212 ASP A CA 1
ATOM 1728 C C . ASP A 1 212 ? 52.478 -10.453 -77.491 1.00 73.19 212 ASP A C 1
ATOM 1730 O O . ASP A 1 212 ? 53.124 -11.214 -78.213 1.00 73.19 212 ASP A O 1
ATOM 1734 N N . LEU A 1 213 ? 51.555 -9.638 -78.019 1.00 65.38 213 LEU A N 1
ATOM 1735 C CA . LEU A 1 213 ? 51.286 -9.537 -79.462 1.00 65.38 213 LEU A CA 1
ATOM 1736 C C . LEU A 1 213 ? 52.456 -8.920 -80.246 1.00 65.38 213 LEU A C 1
ATOM 1738 O O . LEU A 1 213 ? 52.634 -9.217 -81.425 1.00 65.38 213 LEU A O 1
ATOM 1742 N N . LEU A 1 214 ? 53.265 -8.075 -79.604 1.00 59.84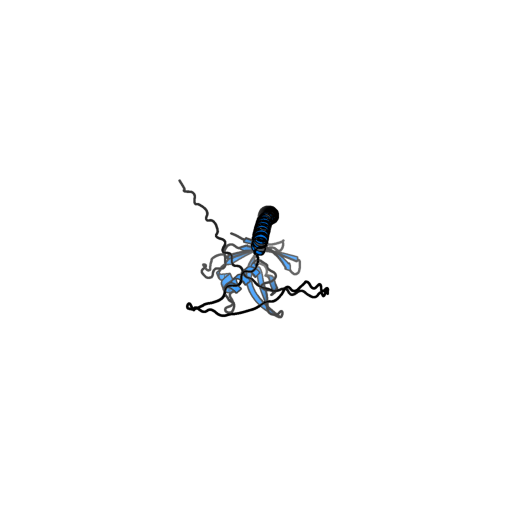 214 LEU A N 1
ATOM 1743 C CA . LEU A 1 214 ? 54.484 -7.527 -80.200 1.00 59.84 214 LEU A CA 1
ATOM 1744 C C . LEU A 1 214 ? 55.652 -8.527 -80.158 1.00 59.84 214 LEU A C 1
ATOM 1746 O O . LEU A 1 214 ? 56.492 -8.487 -81.052 1.00 59.84 214 LEU A O 1
ATOM 1750 N N . GLN A 1 215 ? 55.690 -9.442 -79.182 1.00 57.06 215 GLN A N 1
ATOM 1751 C CA . GLN A 1 215 ? 56.685 -10.525 -79.110 1.00 57.06 215 GLN A CA 1
ATOM 1752 C C . GLN A 1 215 ? 56.352 -11.738 -79.994 1.00 57.06 215 GLN A C 1
ATOM 1754 O O . GLN A 1 215 ? 57.256 -12.447 -80.422 1.00 57.06 215 GLN A O 1
ATOM 1759 N N . SER A 1 216 ? 55.082 -11.970 -80.333 1.00 52.78 216 SER A N 1
ATOM 1760 C CA . SER A 1 216 ? 54.658 -13.085 -81.204 1.00 52.78 216 SER A CA 1
ATOM 1761 C C . SER A 1 216 ? 54.799 -12.822 -82.714 1.00 52.78 216 SER A C 1
ATOM 1763 O O . SER A 1 216 ? 54.445 -13.682 -83.516 1.00 52.78 216 SER A O 1
ATOM 1765 N N . ASN A 1 217 ? 55.370 -11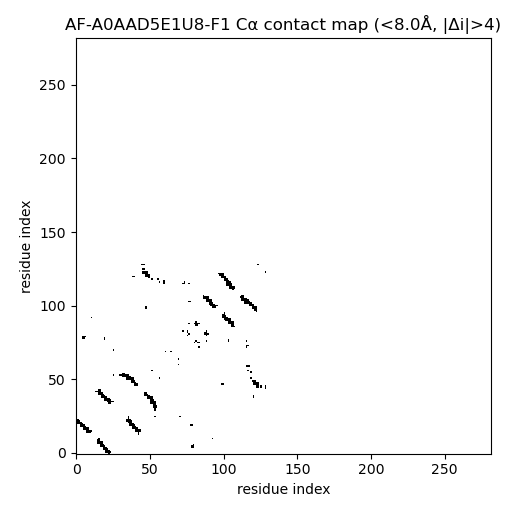.677 -83.108 1.00 47.00 217 ASN A N 1
ATOM 1766 C CA . ASN A 1 217 ? 55.742 -11.360 -84.494 1.00 47.00 217 ASN A CA 1
ATOM 1767 C C . ASN A 1 217 ? 57.227 -11.641 -84.825 1.00 47.00 217 ASN A C 1
ATOM 1769 O O . ASN A 1 217 ? 57.722 -11.167 -85.848 1.00 47.00 217 ASN A O 1
ATOM 1773 N N . GLU A 1 218 ? 57.941 -12.425 -84.011 1.00 41.31 218 GLU A N 1
ATOM 1774 C CA . GLU A 1 218 ? 59.244 -12.986 -84.400 1.00 41.31 218 GLU A CA 1
ATOM 1775 C C . GLU A 1 218 ? 59.092 -14.351 -85.112 1.00 41.31 218 GLU A C 1
ATOM 1777 O O . GLU A 1 218 ? 58.352 -15.217 -84.638 1.00 41.31 218 GLU A O 1
ATOM 1782 N N . PRO A 1 219 ? 59.781 -14.581 -86.252 1.00 39.81 219 PRO A N 1
ATOM 1783 C CA . PRO A 1 219 ? 59.773 -15.866 -86.951 1.00 39.81 219 PRO A CA 1
ATOM 1784 C C . PRO A 1 219 ? 60.531 -16.949 -86.157 1.00 39.81 219 PRO A C 1
ATOM 1786 O O . PRO A 1 219 ? 61.449 -16.632 -85.399 1.00 39.81 219 PRO A O 1
ATOM 1789 N N . PRO A 1 220 ? 60.207 -18.244 -86.344 1.00 43.06 220 PRO A N 1
ATOM 1790 C CA . PRO A 1 220 ? 60.822 -19.313 -85.574 1.00 43.06 220 PRO A CA 1
ATOM 1791 C C . PRO A 1 220 ? 62.241 -19.576 -86.085 1.00 43.06 220 PRO A C 1
ATOM 1793 O O . PRO A 1 220 ? 62.437 -19.947 -87.242 1.00 43.06 220 PRO A O 1
ATOM 1796 N N . LEU A 1 221 ? 63.229 -19.457 -85.201 1.00 38.22 221 LEU A N 1
ATOM 1797 C CA . LEU A 1 221 ? 64.555 -20.028 -85.408 1.00 38.22 221 LEU A CA 1
ATOM 1798 C C . LEU A 1 221 ? 64.789 -21.125 -84.374 1.00 38.22 221 LEU A C 1
ATOM 1800 O O . LEU A 1 221 ? 64.869 -20.898 -83.170 1.00 38.22 221 LEU A O 1
ATOM 1804 N N . ALA A 1 222 ? 64.837 -22.344 -84.901 1.00 37.88 222 ALA A N 1
ATOM 1805 C CA . ALA A 1 222 ? 65.195 -23.558 -84.200 1.00 37.88 222 ALA A CA 1
ATOM 1806 C C . ALA A 1 222 ? 66.647 -23.499 -83.694 1.00 37.88 222 ALA A C 1
ATOM 1808 O O . ALA A 1 222 ? 67.548 -23.073 -84.414 1.00 37.88 222 ALA A O 1
ATOM 1809 N N . GLY A 1 223 ? 66.879 -24.010 -82.486 1.00 33.91 223 GLY A N 1
ATOM 1810 C CA . GLY A 1 223 ? 68.214 -24.238 -81.940 1.00 33.91 223 GLY A CA 1
ATOM 1811 C C . GLY A 1 223 ? 68.136 -24.987 -80.613 1.00 33.91 223 GLY A C 1
ATOM 1812 O O . GLY A 1 223 ? 67.617 -24.471 -79.632 1.00 33.91 223 GLY A O 1
ATOM 1813 N N . ALA A 1 224 ? 68.585 -26.236 -80.622 1.00 38.81 224 ALA A N 1
ATOM 1814 C CA . ALA A 1 224 ? 68.346 -27.252 -79.608 1.00 38.81 224 ALA A CA 1
ATOM 1815 C C . ALA A 1 224 ? 69.299 -27.220 -78.388 1.00 38.81 224 ALA A C 1
ATOM 1817 O O . ALA A 1 224 ? 70.460 -26.848 -78.496 1.00 38.81 224 ALA A O 1
ATOM 1818 N N . SER A 1 225 ? 68.768 -27.752 -77.276 1.00 35.41 225 SER A N 1
ATOM 1819 C CA . SER A 1 225 ? 69.390 -28.633 -76.262 1.00 35.41 225 SER A CA 1
ATOM 1820 C C . SER A 1 225 ? 70.604 -28.163 -75.429 1.00 35.41 225 SER A C 1
ATOM 1822 O O . SER A 1 225 ? 71.720 -28.101 -75.935 1.00 35.41 225 SER A O 1
ATOM 1824 N N . ASN A 1 226 ? 70.440 -28.031 -74.101 1.00 33.25 226 ASN A N 1
ATOM 1825 C CA . ASN A 1 226 ? 70.768 -29.085 -73.110 1.00 33.25 226 ASN A CA 1
ATOM 1826 C C . ASN A 1 226 ? 70.625 -28.605 -71.639 1.00 33.25 226 ASN A C 1
ATOM 1828 O O . ASN A 1 226 ? 71.074 -27.525 -71.270 1.00 33.25 226 ASN A O 1
ATOM 1832 N N . SER A 1 227 ? 69.999 -29.450 -70.808 1.00 39.88 227 SER A N 1
ATOM 1833 C CA . SER A 1 227 ? 69.928 -29.445 -69.321 1.00 39.88 227 SER A CA 1
ATOM 1834 C C . SER A 1 227 ? 71.288 -29.882 -68.688 1.00 39.88 227 SER A C 1
ATOM 1836 O O . SER A 1 227 ? 72.138 -30.273 -69.490 1.00 39.88 227 SER A O 1
ATOM 1838 N N . PRO A 1 228 ? 71.550 -29.935 -67.338 1.00 49.59 228 PRO A N 1
ATOM 1839 C CA . PRO A 1 228 ? 70.590 -30.152 -66.227 1.00 49.59 228 PRO A CA 1
ATOM 1840 C C . PRO A 1 228 ? 70.885 -29.581 -64.800 1.00 49.59 228 PRO A C 1
ATOM 1842 O O . PRO A 1 228 ? 71.969 -29.094 -64.514 1.00 49.59 228 PRO A O 1
ATOM 1845 N N . ALA A 1 229 ? 69.890 -29.797 -63.908 1.00 36.88 229 ALA A N 1
ATOM 1846 C CA . ALA A 1 229 ? 69.931 -30.020 -62.437 1.00 36.88 229 ALA A CA 1
ATOM 1847 C C . ALA A 1 229 ? 70.396 -28.843 -61.527 1.00 36.88 229 ALA A C 1
ATOM 1849 O O . ALA A 1 229 ? 71.253 -28.071 -61.910 1.00 36.88 229 ALA A O 1
ATOM 1850 N N . VAL A 1 230 ? 69.909 -28.560 -60.306 1.00 37.69 230 VAL A N 1
ATOM 1851 C CA . VAL A 1 230 ? 69.317 -29.296 -59.164 1.00 37.69 230 VAL A CA 1
ATOM 1852 C C . VAL A 1 230 ? 68.548 -28.266 -58.301 1.00 37.69 230 VAL A C 1
ATOM 1854 O O . VAL A 1 230 ? 68.989 -27.123 -58.215 1.00 37.69 230 VAL A O 1
ATOM 1857 N N . GLY A 1 231 ? 67.473 -28.643 -57.590 1.00 33.88 231 GLY A N 1
ATOM 1858 C CA . GLY A 1 231 ? 66.947 -27.785 -56.512 1.00 33.88 231 GLY A CA 1
ATOM 1859 C C . GLY A 1 231 ? 65.558 -28.131 -55.983 1.00 33.88 231 GLY A C 1
ATOM 1860 O O . GLY A 1 231 ? 64.604 -27.400 -56.214 1.00 33.88 231 GLY A O 1
ATOM 1861 N N . SER A 1 232 ? 65.452 -29.250 -55.274 1.00 38.78 232 SER A N 1
ATOM 1862 C CA . SER A 1 232 ? 64.275 -29.722 -54.540 1.00 38.78 232 SER A CA 1
ATOM 1863 C C . SER A 1 232 ? 63.820 -28.763 -53.429 1.00 38.78 232 SER A C 1
ATOM 1865 O O . SER A 1 232 ? 64.650 -28.329 -52.636 1.00 38.78 232 SER A O 1
ATOM 1867 N N . THR A 1 233 ? 62.507 -28.546 -53.270 1.00 36.88 233 THR A N 1
ATOM 1868 C CA . THR A 1 233 ? 61.796 -28.713 -51.978 1.00 36.88 233 THR A CA 1
ATOM 1869 C C . THR A 1 233 ? 60.270 -28.619 -52.137 1.00 36.88 233 THR A C 1
ATOM 1871 O O . THR A 1 233 ? 59.696 -27.585 -52.451 1.00 36.88 233 THR A O 1
ATOM 1874 N N . SER A 1 234 ? 59.643 -29.779 -51.936 1.00 39.66 234 SER A N 1
ATOM 1875 C CA . SER A 1 234 ? 58.341 -30.053 -51.310 1.00 39.66 234 SER A CA 1
ATOM 1876 C C . SER A 1 234 ? 57.443 -28.884 -50.867 1.00 39.66 234 SER A C 1
ATOM 1878 O O . SER A 1 234 ? 57.783 -28.174 -49.925 1.00 39.66 234 SER A O 1
ATOM 1880 N N . ALA A 1 235 ? 56.198 -28.867 -51.354 1.00 38.12 235 ALA A N 1
ATOM 1881 C CA . ALA A 1 235 ? 55.038 -29.235 -50.530 1.00 38.12 235 ALA A CA 1
ATOM 1882 C C . ALA A 1 235 ? 53.792 -29.458 -51.404 1.00 38.12 235 ALA A C 1
ATOM 1884 O O . ALA A 1 235 ? 53.472 -28.689 -52.305 1.00 38.12 235 ALA A O 1
ATOM 1885 N N . SER A 1 236 ? 53.129 -30.571 -51.118 1.00 33.88 236 SER A N 1
ATOM 1886 C CA . SER A 1 236 ? 52.020 -31.185 -51.835 1.00 33.88 236 SER A CA 1
ATOM 1887 C C . SER A 1 236 ? 50.678 -30.807 -51.190 1.00 33.88 236 SER A C 1
ATOM 1889 O O . SER A 1 236 ? 50.569 -30.852 -49.971 1.00 33.88 236 SER A O 1
ATOM 1891 N N . MET A 1 237 ? 49.705 -30.468 -52.048 1.00 41.09 237 MET A N 1
ATOM 1892 C CA . MET A 1 237 ? 48.248 -30.737 -52.013 1.00 41.09 237 MET A CA 1
ATOM 1893 C C . MET A 1 237 ? 47.435 -30.407 -50.737 1.00 41.09 237 MET A C 1
ATOM 1895 O O . MET A 1 237 ? 47.727 -30.856 -49.638 1.00 41.09 237 MET A O 1
ATOM 1899 N N . SER A 1 238 ? 46.273 -29.744 -50.839 1.00 32.97 238 SER A N 1
ATOM 1900 C CA . SER A 1 238 ? 45.044 -30.398 -51.332 1.00 32.97 238 SER A CA 1
ATOM 1901 C C . SER A 1 238 ? 43.881 -29.434 -51.653 1.00 32.97 238 SER A C 1
ATOM 1903 O O . SER A 1 238 ? 43.726 -28.387 -51.033 1.00 32.97 238 SER A O 1
ATOM 1905 N N . ASN A 1 239 ? 43.068 -29.878 -52.622 1.00 36.41 239 ASN A N 1
ATOM 1906 C CA . ASN A 1 239 ? 41.709 -29.493 -53.057 1.00 36.41 239 ASN A CA 1
ATOM 1907 C C . ASN A 1 239 ? 40.773 -28.911 -51.966 1.00 36.41 239 ASN A C 1
ATOM 1909 O O . ASN A 1 239 ? 40.869 -29.273 -50.801 1.00 36.41 239 ASN A O 1
ATOM 1913 N N . THR A 1 240 ? 39.750 -28.094 -52.270 1.00 35.03 240 THR A N 1
ATOM 1914 C CA . THR A 1 240 ? 38.526 -28.521 -52.988 1.00 35.03 240 THR A CA 1
ATOM 1915 C C . THR A 1 240 ? 37.682 -27.324 -53.464 1.00 35.03 240 THR A C 1
ATOM 1917 O O . THR A 1 240 ? 37.596 -26.294 -52.801 1.00 35.03 240 THR A O 1
ATOM 1920 N N . GLN A 1 241 ? 37.052 -27.498 -54.630 1.00 41.75 241 GLN A N 1
ATOM 1921 C CA . GLN A 1 241 ? 36.007 -26.663 -55.236 1.00 41.75 241 GLN A CA 1
ATOM 1922 C C . GLN A 1 241 ? 34.647 -26.755 -54.505 1.00 41.75 241 GLN A C 1
ATOM 1924 O O . GLN A 1 241 ? 34.472 -27.569 -53.609 1.00 41.75 241 GLN A O 1
ATOM 1929 N N . THR A 1 242 ? 33.665 -26.019 -55.054 1.00 34.44 242 THR A N 1
ATOM 1930 C CA . THR A 1 242 ? 32.188 -26.081 -54.911 1.00 34.44 242 THR A CA 1
ATOM 1931 C C . THR A 1 242 ? 31.572 -25.236 -53.796 1.00 34.44 242 THR A C 1
ATOM 1933 O O . THR A 1 242 ? 32.107 -25.137 -52.708 1.00 34.44 242 THR A O 1
ATOM 1936 N N . ALA A 1 243 ? 30.424 -24.583 -53.962 1.00 36.75 243 ALA A N 1
ATOM 1937 C CA . ALA A 1 243 ? 29.659 -24.153 -55.127 1.00 36.75 243 ALA A CA 1
ATOM 1938 C C . ALA A 1 243 ? 28.644 -23.114 -54.626 1.00 36.75 243 ALA A C 1
ATOM 1940 O O . ALA A 1 243 ? 28.117 -23.215 -53.519 1.00 36.75 243 ALA A O 1
ATOM 1941 N N . LEU A 1 244 ? 28.335 -22.140 -55.476 1.00 41.12 244 LEU A N 1
ATOM 1942 C CA . LEU A 1 244 ? 27.133 -21.319 -55.374 1.00 41.12 244 LEU A CA 1
ATOM 1943 C C . LEU A 1 244 ? 25.891 -22.218 -55.431 1.00 41.12 244 LEU A C 1
ATOM 1945 O O . LEU A 1 244 ? 25.702 -22.929 -56.417 1.00 41.12 244 LEU A O 1
ATOM 1949 N N . THR A 1 245 ? 24.999 -22.120 -54.445 1.00 38.47 245 THR A N 1
ATOM 1950 C CA . THR A 1 245 ? 23.609 -22.564 -54.596 1.00 38.47 245 THR A CA 1
ATOM 1951 C C . THR A 1 245 ? 22.642 -21.410 -54.368 1.00 38.47 245 THR A C 1
ATOM 1953 O O . THR A 1 245 ? 22.731 -20.614 -53.435 1.00 38.47 245 THR A O 1
ATOM 1956 N N . ARG A 1 246 ? 21.746 -21.302 -55.347 1.00 35.06 246 ARG A N 1
ATOM 1957 C CA . ARG A 1 246 ? 20.617 -20.388 -55.465 1.00 35.06 246 ARG A CA 1
ATOM 1958 C C . ARG A 1 246 ? 19.577 -20.655 -54.374 1.00 35.06 246 ARG A C 1
ATOM 1960 O O . ARG A 1 246 ? 19.191 -21.792 -54.159 1.00 35.06 246 ARG A O 1
ATOM 1967 N N . ARG A 1 247 ? 19.031 -19.561 -53.839 1.00 38.03 247 ARG A N 1
ATOM 1968 C CA . ARG A 1 247 ? 17.602 -19.192 -53.877 1.00 38.03 247 ARG A CA 1
ATOM 1969 C C . ARG A 1 247 ? 16.623 -20.354 -54.116 1.00 38.03 247 ARG A C 1
ATOM 1971 O O . ARG A 1 247 ? 16.455 -20.768 -55.261 1.00 38.03 247 ARG A O 1
ATOM 1978 N N . ASP A 1 248 ? 15.859 -20.700 -53.084 1.00 40.62 248 ASP A N 1
ATOM 1979 C CA . ASP A 1 248 ? 14.541 -21.306 -53.254 1.00 40.62 248 ASP A CA 1
ATOM 1980 C C . ASP A 1 248 ? 13.482 -20.584 -52.405 1.00 40.62 248 ASP A C 1
ATOM 1982 O O . ASP A 1 248 ? 13.734 -20.140 -51.283 1.00 40.62 248 ASP A O 1
ATOM 1986 N N . LYS A 1 249 ? 12.312 -20.388 -53.013 1.00 46.00 249 LYS A N 1
ATOM 1987 C CA . LYS A 1 249 ? 11.111 -19.769 -52.450 1.00 46.00 249 LYS A CA 1
ATOM 1988 C C . LYS A 1 249 ? 10.161 -20.902 -52.074 1.00 46.00 249 LYS A C 1
ATOM 1990 O O . LYS A 1 249 ? 9.656 -21.578 -52.960 1.00 46.00 249 LYS A O 1
ATOM 1995 N N . GLY A 1 250 ? 9.796 -21.015 -50.800 1.00 35.12 250 GLY A N 1
ATOM 1996 C CA . GLY A 1 250 ? 8.775 -21.963 -50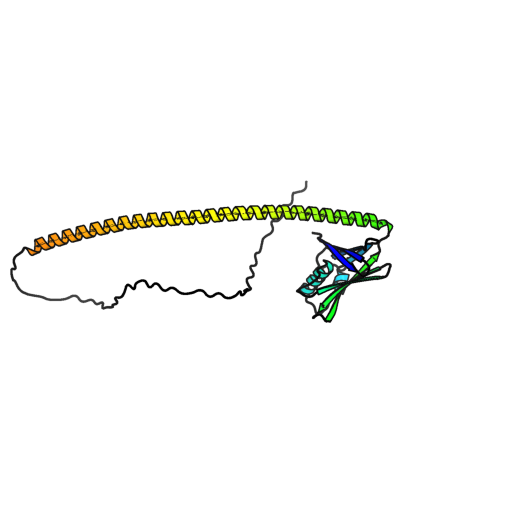.347 1.00 35.12 250 GLY A CA 1
ATOM 1997 C C . GLY A 1 250 ? 7.806 -21.337 -49.351 1.00 35.12 250 GLY A C 1
ATOM 1998 O O . GLY A 1 250 ? 8.147 -21.124 -48.197 1.00 35.12 250 GLY A O 1
ATOM 1999 N N . LYS A 1 251 ? 6.585 -21.043 -49.812 1.00 45.06 251 LYS A N 1
ATOM 2000 C CA . LYS A 1 251 ? 5.409 -20.698 -48.993 1.00 45.06 251 LYS A CA 1
ATOM 2001 C C . LYS A 1 251 ? 4.931 -21.906 -48.179 1.00 45.06 251 LYS A C 1
ATOM 2003 O O . LYS A 1 251 ? 4.823 -22.977 -48.769 1.00 45.06 251 LYS A O 1
ATOM 2008 N N . ARG A 1 252 ? 4.456 -21.666 -46.944 1.00 37.25 252 ARG A N 1
ATOM 2009 C CA . ARG A 1 252 ? 3.331 -22.310 -46.192 1.00 37.25 252 ARG A CA 1
ATOM 2010 C C . ARG A 1 252 ? 3.644 -22.246 -44.684 1.00 37.25 252 ARG A C 1
ATOM 2012 O O . ARG A 1 252 ? 4.807 -22.253 -44.335 1.00 37.25 252 ARG A O 1
ATOM 2019 N N . LYS A 1 253 ? 2.722 -22.246 -43.720 1.00 35.41 253 LYS A N 1
ATOM 2020 C CA . LYS A 1 253 ? 1.289 -21.930 -43.592 1.00 35.41 253 LYS A CA 1
ATOM 2021 C C . LYS A 1 253 ? 1.063 -21.823 -42.063 1.00 35.41 253 LYS A C 1
ATOM 2023 O O . LYS A 1 253 ? 1.565 -22.650 -41.319 1.00 35.41 253 LYS A O 1
ATOM 2028 N N . ARG A 1 254 ? 0.318 -20.799 -41.652 1.00 40.62 254 ARG A N 1
ATOM 2029 C CA . ARG A 1 254 ? -0.443 -20.593 -40.401 1.00 40.62 254 ARG A CA 1
ATOM 2030 C C . ARG A 1 254 ? -0.940 -21.860 -39.658 1.00 40.62 254 ARG A C 1
ATOM 2032 O O . ARG A 1 254 ? -1.646 -22.647 -40.279 1.00 40.62 254 ARG A O 1
ATOM 2039 N N . THR A 1 255 ? -0.699 -21.895 -38.338 1.00 34.81 255 THR A N 1
ATOM 2040 C CA . THR A 1 255 ? -1.463 -22.515 -37.208 1.00 34.81 255 THR A CA 1
ATOM 2041 C C . THR A 1 255 ? -0.751 -22.040 -35.924 1.00 34.81 255 THR A C 1
ATOM 2043 O O . THR A 1 255 ? 0.428 -22.328 -35.782 1.00 34.81 255 THR A O 1
ATOM 2046 N N . GLN A 1 256 ? -1.213 -21.070 -35.126 1.00 37.12 256 GLN A N 1
ATOM 2047 C CA . GLN A 1 256 ? -2.332 -21.026 -34.166 1.00 37.12 256 GLN A CA 1
ATOM 2048 C C . GLN A 1 256 ? -2.355 -22.191 -33.160 1.00 37.12 256 GLN A C 1
ATOM 2050 O O . GLN A 1 256 ? -2.919 -23.228 -33.483 1.00 37.12 256 GLN A O 1
ATOM 2055 N N . SER A 1 257 ? -1.807 -21.970 -31.953 1.00 33.47 257 SER A N 1
ATOM 2056 C CA . SER A 1 257 ? -2.401 -22.394 -30.668 1.00 33.47 257 SER A CA 1
ATOM 2057 C C . SER A 1 257 ? -1.532 -22.021 -29.453 1.00 33.47 257 SER A C 1
ATOM 2059 O O . SER A 1 257 ? -0.369 -22.404 -29.391 1.00 33.47 257 SER A O 1
ATOM 2061 N N . HIS A 1 258 ? -2.202 -21.368 -28.501 1.00 33.00 258 HIS A N 1
ATOM 2062 C CA . HIS A 1 258 ? -2.122 -21.476 -27.040 1.00 33.00 258 HIS A CA 1
ATOM 2063 C C . HIS A 1 258 ? -0.933 -20.964 -26.210 1.00 33.00 258 HIS A C 1
ATOM 2065 O O . HIS A 1 258 ? 0.220 -21.352 -26.368 1.00 33.00 258 HIS A O 1
ATOM 2071 N N . ASP A 1 259 ? -1.349 -20.136 -25.247 1.00 39.88 259 ASP A N 1
ATOM 2072 C CA . ASP A 1 259 ? -0.693 -19.650 -24.042 1.00 39.88 259 ASP A CA 1
ATOM 2073 C C . ASP A 1 259 ? -0.010 -20.746 -23.224 1.00 39.88 259 ASP A C 1
ATOM 2075 O O . ASP A 1 259 ? -0.629 -21.771 -22.940 1.00 39.88 259 ASP A O 1
ATOM 2079 N N . ILE A 1 260 ? 1.203 -20.457 -22.740 1.00 42.38 260 ILE A N 1
ATOM 2080 C CA . ILE A 1 260 ? 1.716 -20.959 -21.461 1.00 42.38 260 ILE A CA 1
ATOM 2081 C C . ILE A 1 260 ? 2.506 -19.825 -20.798 1.00 42.38 260 ILE A C 1
ATOM 2083 O O . ILE A 1 260 ? 3.524 -19.361 -21.313 1.00 42.38 260 ILE A O 1
ATOM 2087 N N . ILE A 1 261 ? 1.990 -19.384 -19.651 1.00 41.66 261 ILE A N 1
ATOM 2088 C CA . ILE A 1 261 ? 2.643 -18.518 -18.671 1.00 41.66 261 ILE A CA 1
ATOM 2089 C C . ILE A 1 261 ? 3.802 -19.317 -18.063 1.00 41.66 261 ILE A C 1
ATOM 2091 O O . ILE A 1 261 ? 3.584 -20.382 -17.491 1.00 41.66 261 ILE A O 1
ATOM 2095 N N . GLY A 1 262 ? 5.026 -18.818 -18.234 1.00 32.66 262 GLY A N 1
ATOM 2096 C CA . GLY A 1 262 ? 6.243 -19.382 -17.660 1.00 32.66 262 GLY A CA 1
ATOM 2097 C C . GLY A 1 262 ? 6.818 -18.444 -16.609 1.00 32.66 262 GLY A C 1
ATOM 2098 O O . GLY A 1 262 ? 7.166 -17.303 -16.909 1.00 32.66 262 GLY A O 1
ATOM 2099 N N . GLU A 1 263 ? 6.874 -18.951 -15.385 1.00 37.62 263 GLU A N 1
ATOM 2100 C CA . GLU A 1 263 ? 7.493 -18.366 -14.204 1.00 37.62 263 GLU A CA 1
ATOM 2101 C C . GLU A 1 263 ? 8.991 -18.072 -14.381 1.00 37.62 263 GLU A C 1
ATOM 2103 O O . GLU A 1 263 ? 9.702 -18.749 -15.123 1.00 37.62 263 GLU A O 1
ATOM 2108 N N . GLY A 1 264 ? 9.474 -17.128 -13.567 1.00 34.25 264 GLY A N 1
ATOM 2109 C CA . GLY A 1 264 ? 10.848 -17.119 -13.073 1.00 34.25 264 GLY A CA 1
ATOM 2110 C C . GLY A 1 264 ? 11.747 -16.036 -13.658 1.00 34.25 264 GLY A C 1
ATOM 2111 O O . GLY A 1 264 ? 12.308 -16.195 -14.734 1.00 34.25 264 GLY A O 1
ATOM 2112 N N . SER A 1 265 ? 11.998 -14.979 -12.883 1.00 38.41 265 SER A N 1
ATOM 2113 C CA . SER A 1 265 ? 13.362 -14.737 -12.398 1.00 38.41 265 SER A CA 1
ATOM 2114 C C . SER A 1 265 ? 13.378 -13.629 -11.348 1.00 38.41 265 SER A C 1
ATOM 2116 O O . SER A 1 265 ? 13.029 -12.477 -11.601 1.00 38.41 265 SER A O 1
ATOM 2118 N N . SER A 1 266 ? 13.809 -14.016 -10.154 1.00 43.44 266 SER A N 1
ATOM 2119 C CA . SER A 1 266 ? 14.254 -13.151 -9.074 1.00 43.44 266 SER A CA 1
ATOM 2120 C C . SER A 1 266 ? 15.420 -12.272 -9.534 1.00 43.44 266 SER A C 1
ATOM 2122 O O . SER A 1 266 ? 16.486 -12.793 -9.868 1.00 43.44 266 SER A O 1
ATOM 2124 N N . LEU A 1 267 ? 15.261 -10.950 -9.469 1.00 40.50 267 LEU A N 1
ATOM 2125 C CA . LEU A 1 267 ? 16.395 -10.031 -9.441 1.00 40.50 267 LEU A CA 1
ATOM 2126 C C . LEU A 1 267 ? 16.350 -9.216 -8.150 1.00 40.50 267 LEU A C 1
ATOM 2128 O O . LEU A 1 267 ? 15.545 -8.304 -7.973 1.00 40.50 267 LEU A O 1
ATOM 2132 N N . SER A 1 268 ? 17.248 -9.582 -7.247 1.00 41.34 268 SER A N 1
ATOM 2133 C CA . SER A 1 268 ? 17.699 -8.777 -6.129 1.00 41.34 268 SER A CA 1
ATOM 2134 C C . SER A 1 268 ? 18.359 -7.499 -6.653 1.00 41.34 268 SER A C 1
ATOM 2136 O O . SER A 1 268 ? 19.363 -7.546 -7.363 1.00 41.34 268 SER A O 1
ATOM 2138 N N . GLN A 1 269 ? 17.821 -6.340 -6.275 1.00 40.47 269 GLN A N 1
ATOM 2139 C CA . GLN A 1 269 ? 18.545 -5.073 -6.351 1.00 40.47 269 GLN A CA 1
ATOM 2140 C C . GLN A 1 269 ? 18.582 -4.412 -4.978 1.00 40.47 269 GLN A C 1
ATOM 2142 O O . GLN A 1 269 ? 17.591 -3.917 -4.448 1.00 40.47 269 GLN A O 1
ATOM 2147 N N . THR A 1 270 ? 19.786 -4.418 -4.420 1.00 39.69 270 THR A N 1
ATOM 2148 C CA . THR A 1 270 ? 20.239 -3.604 -3.301 1.00 39.69 270 THR A CA 1
ATOM 2149 C C . THR A 1 270 ? 20.235 -2.131 -3.713 1.00 39.69 270 THR A C 1
ATOM 2151 O O . THR A 1 270 ? 21.109 -1.690 -4.458 1.00 39.69 270 THR A O 1
ATOM 2154 N N . GLY A 1 271 ? 19.248 -1.371 -3.239 1.00 33.31 271 GLY A N 1
ATOM 2155 C CA . GLY A 1 271 ? 19.200 0.085 -3.360 1.00 33.31 271 GLY A CA 1
ATOM 2156 C C . GLY A 1 271 ? 19.646 0.746 -2.059 1.00 33.31 271 GLY A C 1
ATOM 2157 O O . GLY A 1 271 ? 18.925 0.719 -1.066 1.00 33.31 271 GLY A O 1
ATOM 2158 N N . SER A 1 272 ? 20.844 1.325 -2.062 1.00 39.84 272 SER A N 1
ATOM 2159 C CA . SER A 1 272 ? 21.412 2.094 -0.954 1.00 39.84 272 SER A CA 1
ATOM 2160 C C . SER A 1 272 ? 20.576 3.344 -0.646 1.00 39.84 272 SER A C 1
ATOM 2162 O O . SER A 1 272 ? 20.335 4.169 -1.527 1.00 39.84 272 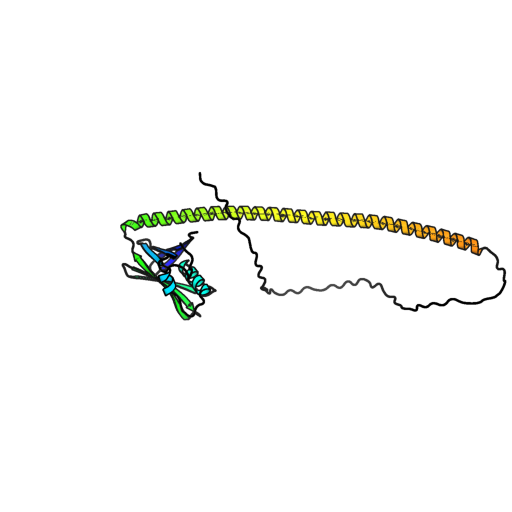SER A O 1
ATOM 2164 N N . GLN A 1 273 ? 20.165 3.511 0.615 1.00 45.09 273 GLN A N 1
ATOM 2165 C CA . GLN A 1 273 ? 19.591 4.762 1.119 1.00 45.09 273 GLN A CA 1
ATOM 2166 C C . GLN A 1 273 ? 20.675 5.844 1.303 1.00 45.09 273 GLN A C 1
ATOM 2168 O O . GLN A 1 273 ? 21.776 5.529 1.762 1.00 45.09 273 GLN A O 1
ATOM 2173 N N . PRO A 1 274 ? 20.376 7.126 1.029 1.00 45.19 274 PRO A N 1
ATOM 2174 C CA . PRO A 1 274 ? 21.215 8.242 1.449 1.00 45.19 274 PRO A CA 1
ATOM 2175 C C . PRO A 1 274 ? 20.958 8.611 2.922 1.00 45.19 274 PRO A C 1
ATOM 2177 O O . PRO A 1 274 ? 19.818 8.760 3.358 1.00 45.19 274 PRO A O 1
ATOM 2180 N N . THR A 1 275 ? 22.036 8.792 3.686 1.00 51.44 275 THR A N 1
ATOM 2181 C CA . THR A 1 275 ? 22.024 9.245 5.085 1.00 51.44 275 THR A CA 1
ATOM 2182 C C . THR A 1 275 ? 21.761 10.756 5.212 1.00 51.44 275 THR A C 1
ATOM 2184 O O . THR A 1 275 ? 22.243 11.541 4.389 1.00 51.44 275 THR A O 1
ATOM 2187 N N . PRO A 1 276 ? 21.056 11.218 6.265 1.00 50.59 276 PRO A N 1
ATOM 2188 C CA . PRO A 1 276 ? 20.878 12.642 6.533 1.00 50.59 276 PRO A CA 1
ATOM 2189 C C . PRO A 1 276 ? 22.086 13.245 7.275 1.00 50.59 276 PRO A C 1
ATOM 2191 O O . PRO A 1 276 ? 22.568 12.715 8.277 1.00 50.59 276 PRO A O 1
ATOM 2194 N N . LYS A 1 277 ? 22.555 14.407 6.798 1.00 51.91 277 LYS A N 1
ATOM 2195 C CA . LYS A 1 277 ? 23.578 15.236 7.457 1.00 51.91 277 LYS A CA 1
ATOM 2196 C C . LYS A 1 277 ? 23.015 15.878 8.733 1.00 51.91 277 LYS A C 1
ATOM 2198 O O . LYS A 1 277 ? 22.064 16.654 8.670 1.00 51.91 277 LYS A O 1
ATOM 2203 N N . ARG A 1 278 ? 23.656 15.614 9.876 1.00 47.38 278 ARG A N 1
ATOM 2204 C CA . ARG A 1 278 ? 23.482 16.369 11.130 1.00 47.38 278 ARG A CA 1
ATOM 2205 C C . ARG A 1 278 ? 23.939 17.824 10.947 1.00 47.38 278 ARG A C 1
ATOM 2207 O O . ARG A 1 278 ? 25.046 18.062 10.467 1.00 47.38 278 ARG A O 1
ATOM 2214 N N . LYS A 1 279 ? 23.114 18.783 11.380 1.00 49.25 279 LYS A N 1
ATOM 2215 C CA . LYS A 1 279 ? 23.547 20.160 11.672 1.00 49.25 279 LYS A CA 1
ATOM 2216 C C . LYS A 1 279 ? 24.243 20.196 13.043 1.00 49.25 279 LYS A C 1
ATOM 2218 O O . LYS A 1 279 ? 23.773 19.511 13.952 1.00 49.25 279 LYS A O 1
ATOM 2223 N N . PRO A 1 280 ? 25.316 20.983 13.214 1.00 52.78 280 PRO A N 1
ATOM 2224 C CA . PRO A 1 280 ? 25.883 21.261 14.525 1.00 52.78 280 PRO A CA 1
ATOM 2225 C C . PRO A 1 280 ? 25.014 22.273 15.282 1.00 52.78 280 PRO A C 1
ATOM 2227 O O . PRO A 1 280 ? 24.580 23.280 14.724 1.00 52.78 280 PRO A O 1
ATOM 2230 N N . THR A 1 281 ? 24.763 21.974 16.551 1.00 58.38 281 THR A N 1
ATOM 2231 C CA . THR A 1 281 ? 24.253 22.898 17.566 1.00 58.38 281 THR A CA 1
ATOM 2232 C C . THR A 1 281 ? 25.361 23.845 18.016 1.00 58.38 281 THR A C 1
ATOM 2234 O O . THR A 1 281 ? 26.441 23.393 18.398 1.00 58.38 281 THR A O 1
ATOM 2237 N N . THR A 1 282 ? 25.041 25.133 18.021 1.00 66.62 282 THR A N 1
ATOM 2238 C CA . THR A 1 282 ? 25.581 26.160 18.922 1.00 66.62 282 THR A CA 1
ATOM 2239 C C . THR A 1 282 ? 24.398 26.843 19.567 1.00 66.62 282 THR A C 1
ATOM 2241 O O . THR A 1 282 ? 23.430 27.093 18.810 1.00 66.62 282 THR A O 1
#

InterPro domains:
  IPR010585 DNA repair protein XRCC4 [PTHR28559] (12-251)
  IPR014751 DNA repair protein XRCC4-like, C-terminal [G3DSA:1.20.5.370] (131-219)

Solvent-accessible surface area (backbone atoms only — not comparable to full-atom values): 17444 Å² total; per-residue (Å²): 129,74,48,79,32,76,41,78,46,84,51,97,93,51,61,33,43,38,39,29,38,37,67,47,80,97,50,96,87,56,60,52,81,43,61,28,30,38,42,36,37,30,64,88,81,52,40,29,41,38,73,41,26,40,48,59,55,58,70,44,59,58,94,86,55,57,68,69,60,47,50,52,49,52,50,37,51,67,58,60,42,60,49,58,98,88,35,48,39,46,76,48,80,45,81,57,86,70,36,33,36,43,33,33,31,36,41,52,94,82,74,45,79,42,79,52,43,72,50,72,22,44,55,55,63,78,86,49,44,66,60,50,52,53,51,54,52,49,53,50,51,52,52,49,52,52,52,50,54,52,50,54,53,50,52,52,51,51,52,54,49,52,53,51,51,52,52,50,50,55,50,50,57,45,52,54,50,55,49,51,53,50,52,52,55,49,51,53,52,50,50,53,53,51,51,50,51,51,51,52,51,52,52,51,52,52,52,50,52,53,51,51,60,63,62,68,72,62,80,91,78,89,82,83,89,83,86,82,90,86,85,90,79,90,87,80,87,82,87,82,86,87,76,94,78,78,90,84,90,80,92,85,80,94,80,92,85,83,90,79,94,77,85,88,82,92,78,92,74,92,75,84,81,87,80,84,83,82,80,84,86,130

Foldseek 3Di:
DKDKAWDWDDDVPAIKIKIKIADAAQDPPDDQAAFGIKIWMDPLQWIWIDTQGSVQLVVLDDPPDDPVRLSVVVVCQRNDPQDDPNWGKDWDWDDDPQKIKIWIWTDPPNHDTDTRHIDITGIDDSVCSVVVVVVVVVVVVVVVVVVVVVVVVVVVVVVVVVVVVVVVVVVVVVVVVVVVVVVVVVVVVVVVVVVVVVVVVVVVVVVVVVVVVVVVPDDDDDDDDDDDDDDDDDDDDDDDDDDDDDDDDDDDDDDDDDDDDDDDDDDDDDDDDDDDDDDDDD

Secondary structure (DSSP, 8-state):
--EEEEEEEEETTEEEEEEEEE-S---TTS-TT-EEEEEEEE-SS-EEEEEEEHHHHHHT--TTS-HHHHHHHHHHHHHT-SEETTEEEEEEEE--TTEEEEEEEEEETTTEEEEEEEEEEEEPPGGGHHHHHHHHHHHHHHHHHHHHHHHHHHHHHHHHHHHHHHHHHHHHHHHHHHHHHHHHHHHHHHHHHHHHHHHHHHHHHHHHHHHHHHHTTSPP---------------------------------------------------PPPPPPPPPP-

Mean predicted aligned error: 16.07 Å

Nearest PDB structures (foldseek):
  5wj7-assembly1_A  TM=8.339E-01  e=4.164E-07  Homo sapiens
  6abo-assembly1_A-2  TM=7.619E-01  e=4.652E-07  Homo sapiens
  3mud-assembly1_B  TM=8.143E-01  e=1.410E-06  Homo sapiens
  4xa4-assembly1_B  TM=6.112E-01  e=8.561E-07  Homo sapiens
  3sr2-assembly1_E  TM=7.812E-01  e=2.256E-05  Homo sapiens

Sequence (282 aa):
MTQNYYYKHEVQGGHVYIHCKWLNDVSLEADSTQIICEISLSDTTAFWHTQVTMADILRFRSLHIDVDLWKQLIQAALVGNSEFRGEPLDRRLDFSKPQCTISWVSRLEGSIDLQIAEVTLERSQDKDTPSQWKSLLNDLFDDEMYLKESRDAMMTRIKGLEETCEQLKHAAERIVRDKLDAELLLMDKFKLILNAKKRKIKNLTTVLQNADLLQSNEPPLAGASNSPAVGSTSASMSNTQTALTRRDKGKRKRTQSHDIIGEGSSLSQTGSQPTPKRKPTT

Radius of gyration: 43.6 Å; Cα contacts (8 Å, |Δi|>4): 244; chains: 1; bounding box: 98×57×117 Å

pLDDT: mean 79.35, std 22.61, range [32.66, 98.0]

Organism: NCBI:txid1314678